Protein AF-A0ABD5RIX5-F1 (afdb_monomer)

Structure (mmCIF, N/CA/C/O backbone):
data_AF-A0ABD5RIX5-F1
#
_entry.id   AF-A0ABD5RIX5-F1
#
loop_
_atom_site.group_PDB
_atom_site.id
_atom_site.type_symbol
_atom_site.label_atom_id
_atom_site.label_alt_id
_atom_site.label_comp_id
_atom_site.label_asym_id
_atom_site.label_entity_id
_atom_site.label_seq_id
_atom_site.pdbx_PDB_ins_code
_atom_site.Cartn_x
_atom_site.Cartn_y
_atom_site.Cartn_z
_atom_site.occupancy
_atom_site.B_iso_or_equiv
_atom_site.auth_seq_id
_atom_site.auth_comp_id
_atom_site.auth_asym_id
_atom_site.auth_atom_id
_atom_site.pdbx_PDB_model_num
ATOM 1 N N . MET A 1 1 ? 30.841 -33.050 53.723 1.00 36.84 1 MET A N 1
ATOM 2 C CA . MET A 1 1 ? 32.030 -32.182 53.851 1.00 36.84 1 MET A CA 1
ATOM 3 C C . MET A 1 1 ? 31.746 -30.959 52.988 1.00 36.84 1 MET A C 1
ATOM 5 O O . MET A 1 1 ? 31.742 -31.134 51.783 1.00 36.84 1 MET A O 1
ATOM 9 N N . ALA A 1 2 ? 31.402 -29.760 53.441 1.00 40.25 2 ALA A N 1
ATOM 10 C CA . ALA A 1 2 ? 31.149 -29.114 54.734 1.00 40.25 2 ALA A CA 1
ATOM 11 C C . ALA A 1 2 ? 30.370 -27.820 54.337 1.00 40.25 2 ALA A C 1
ATOM 13 O O . ALA A 1 2 ? 30.725 -27.224 53.326 1.00 40.25 2 ALA A O 1
ATOM 14 N N . ASP A 1 3 ? 29.151 -27.580 54.821 1.00 39.72 3 ASP A N 1
ATOM 15 C CA . ASP A 1 3 ? 28.769 -26.770 56.001 1.00 39.72 3 ASP A CA 1
ATOM 16 C C . ASP A 1 3 ? 28.217 -25.382 55.587 1.00 39.72 3 ASP A C 1
ATOM 18 O O . ASP A 1 3 ? 28.731 -24.766 54.656 1.00 39.72 3 ASP A O 1
ATOM 22 N N . GLY A 1 4 ? 27.119 -24.953 56.227 1.00 36.84 4 GLY A N 1
ATOM 23 C CA . GLY A 1 4 ? 26.455 -23.641 56.051 1.00 36.84 4 GLY A CA 1
ATOM 24 C C . GLY A 1 4 ? 27.158 -22.524 56.852 1.00 36.84 4 GLY A C 1
ATOM 25 O O . GLY A 1 4 ? 28.340 -22.715 57.141 1.00 36.84 4 GLY A O 1
ATOM 26 N N . PRO A 1 5 ? 26.511 -21.395 57.271 1.00 56.34 5 PRO A N 1
ATOM 27 C CA . PRO A 1 5 ? 25.083 -21.275 57.655 1.00 56.34 5 PRO A CA 1
ATOM 28 C C . PRO A 1 5 ? 24.341 -19.914 57.387 1.00 56.34 5 PRO A C 1
ATOM 30 O O . PRO A 1 5 ? 24.960 -18.911 57.065 1.00 56.34 5 PRO A O 1
ATOM 33 N N . SER A 1 6 ? 22.999 -19.931 57.580 1.00 42.97 6 SER A N 1
ATOM 34 C CA . SER A 1 6 ? 22.086 -18.998 58.328 1.00 42.97 6 SER A CA 1
ATOM 35 C C . SER A 1 6 ? 22.246 -17.460 58.203 1.00 42.97 6 SER A C 1
ATOM 37 O O . SER A 1 6 ? 23.341 -16.957 58.397 1.00 42.97 6 SER A O 1
ATOM 39 N N . ALA A 1 7 ? 21.228 -16.612 57.954 1.00 40.47 7 ALA A N 1
ATOM 40 C CA . ALA A 1 7 ? 20.071 -16.146 58.777 1.00 40.47 7 ALA A CA 1
ATOM 41 C C . ALA A 1 7 ? 19.614 -14.783 58.140 1.00 40.47 7 ALA A C 1
ATOM 43 O O . ALA A 1 7 ? 20.420 -14.193 57.432 1.00 40.47 7 ALA A O 1
ATOM 44 N N . ALA A 1 8 ? 18.442 -14.152 58.296 1.00 40.09 8 ALA A N 1
ATOM 45 C CA . ALA A 1 8 ? 17.315 -14.229 59.225 1.00 40.09 8 ALA A CA 1
ATOM 46 C C . ALA A 1 8 ? 16.061 -13.568 58.597 1.00 40.09 8 ALA A C 1
ATOM 48 O O . ALA A 1 8 ? 16.168 -12.668 57.765 1.00 40.09 8 ALA A O 1
ATOM 49 N N . ARG A 1 9 ? 14.891 -14.014 59.068 1.00 41.47 9 ARG A N 1
ATOM 50 C CA . ARG A 1 9 ? 13.583 -13.344 59.005 1.00 41.47 9 ARG A CA 1
ATOM 51 C C . ARG A 1 9 ? 13.520 -12.185 60.007 1.00 41.47 9 ARG A C 1
ATOM 53 O O . ARG A 1 9 ? 14.161 -12.270 61.054 1.00 41.47 9 ARG A O 1
ATOM 60 N N . SER A 1 10 ? 12.632 -11.229 59.759 1.00 38.28 10 SER A N 1
ATOM 61 C CA . SER A 1 10 ? 11.955 -10.473 60.817 1.00 38.28 10 SER A CA 1
ATOM 62 C C . SER A 1 10 ? 10.565 -10.063 60.337 1.00 38.28 10 SER A C 1
ATOM 64 O O . SER A 1 10 ? 10.433 -9.213 59.459 1.00 38.28 10 SER A O 1
ATOM 66 N N . ASP A 1 11 ? 9.575 -10.740 60.910 1.00 39.44 11 ASP A N 1
ATOM 67 C CA . ASP A 1 11 ? 8.205 -10.280 61.098 1.00 39.44 11 ASP A CA 1
ATOM 68 C C . ASP A 1 11 ? 8.213 -9.097 62.089 1.00 39.44 11 ASP A C 1
ATOM 70 O O . ASP A 1 11 ? 9.021 -9.110 63.021 1.00 39.44 11 ASP A O 1
ATOM 74 N N . ASP A 1 12 ? 7.320 -8.118 61.924 1.00 36.53 12 ASP A N 1
ATOM 75 C CA . ASP A 1 12 ? 6.844 -7.290 63.040 1.00 36.53 12 ASP A CA 1
ATOM 76 C C . ASP A 1 12 ? 5.385 -6.888 62.787 1.00 36.53 12 ASP A C 1
ATOM 78 O O . ASP A 1 12 ? 5.018 -6.348 61.742 1.00 36.53 12 ASP A O 1
ATOM 82 N N . GLU A 1 13 ? 4.563 -7.276 63.750 1.00 37.72 13 GLU A N 1
ATOM 83 C CA . GLU A 1 13 ? 3.120 -7.123 63.863 1.00 37.72 13 GLU A CA 1
ATOM 84 C C . GLU A 1 13 ? 2.843 -6.026 64.905 1.00 37.72 13 GLU A C 1
ATOM 86 O O . GLU A 1 13 ? 3.711 -5.711 65.713 1.00 37.72 13 GLU A O 1
ATOM 91 N N . SER A 1 14 ? 1.597 -5.548 64.945 1.00 37.34 14 SER A N 1
ATOM 92 C CA . SER A 1 14 ? 0.952 -4.731 65.992 1.00 37.34 14 SER A CA 1
ATOM 93 C C . SER A 1 14 ? 1.206 -3.213 65.997 1.00 37.34 14 SER A C 1
ATOM 95 O O . SER A 1 14 ? 2.291 -2.729 66.274 1.00 37.34 14 SER A O 1
ATOM 97 N N . ASP A 1 15 ? 0.142 -2.433 65.773 1.00 32.75 15 ASP A N 1
ATOM 98 C CA . ASP A 1 15 ? -0.639 -1.956 66.920 1.00 32.75 15 ASP A CA 1
ATOM 99 C C . ASP A 1 15 ? -2.043 -1.475 66.522 1.00 32.75 15 ASP A C 1
ATOM 101 O O . ASP A 1 15 ? -2.246 -0.692 65.594 1.00 32.75 15 ASP A O 1
ATOM 105 N N . ALA A 1 16 ? -3.023 -1.984 67.263 1.00 39.84 16 ALA A N 1
ATOM 106 C CA . ALA A 1 16 ? -4.419 -1.584 67.248 1.00 39.84 16 ALA A CA 1
ATOM 107 C C . ALA A 1 16 ? -4.646 -0.513 68.321 1.00 39.84 16 ALA A C 1
ATOM 109 O O . ALA A 1 16 ? -4.173 -0.668 69.446 1.00 39.84 16 ALA A O 1
ATOM 110 N N . VAL A 1 17 ? -5.447 0.516 68.024 1.00 43.03 17 VAL A N 1
ATOM 111 C CA . VAL A 1 17 ? -6.051 1.358 69.066 1.00 43.03 17 VAL A CA 1
ATOM 112 C C . VAL A 1 17 ? -7.528 1.582 68.758 1.00 43.03 17 VAL A C 1
ATOM 114 O O . VAL A 1 17 ? -7.908 2.265 67.811 1.00 43.03 17 VAL A O 1
ATOM 117 N N . ASP A 1 18 ? -8.333 0.956 69.607 1.00 34.16 18 ASP A N 1
ATOM 118 C CA . ASP A 1 18 ? -9.750 1.180 69.859 1.00 34.16 18 ASP A CA 1
ATOM 119 C C . ASP A 1 18 ? -9.965 2.521 70.584 1.00 34.16 18 ASP A C 1
ATOM 121 O O . ASP A 1 18 ? -9.200 2.853 71.493 1.00 34.16 18 ASP A O 1
ATOM 125 N N . SER A 1 19 ? -11.018 3.266 70.230 1.00 38.41 19 SER A N 1
ATOM 126 C CA . SER A 1 19 ? -11.758 4.119 71.174 1.00 38.41 19 SER A CA 1
ATOM 127 C C . SER A 1 19 ? -13.075 4.625 70.577 1.00 38.41 19 SER A C 1
ATOM 129 O O . SER A 1 19 ? -13.136 5.554 69.775 1.00 38.41 19 SER A O 1
ATOM 131 N N . THR A 1 20 ? -14.147 4.005 71.056 1.00 39.00 20 THR A N 1
ATOM 132 C CA . THR A 1 20 ? -15.548 4.447 71.079 1.00 39.00 20 THR A CA 1
ATOM 133 C C . THR A 1 20 ? -15.763 5.844 71.685 1.00 39.00 20 THR A C 1
A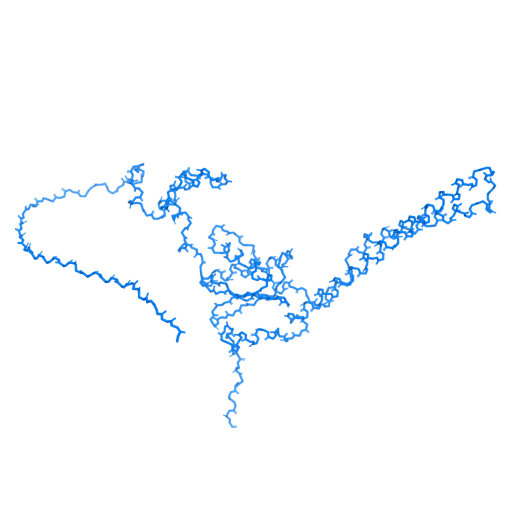TOM 135 O O . THR A 1 20 ? -15.096 6.183 72.663 1.00 39.00 20 THR A O 1
ATOM 138 N N . GLY A 1 21 ? -16.794 6.591 71.247 1.00 30.80 21 GLY A N 1
ATOM 139 C CA . GLY A 1 21 ? -17.233 7.780 71.996 1.00 30.80 21 GLY A CA 1
ATOM 140 C C . GLY A 1 21 ? -18.385 8.636 71.445 1.00 30.80 21 GLY A C 1
ATOM 141 O O . GLY A 1 21 ? -18.145 9.757 71.033 1.00 30.80 21 GLY A O 1
ATOM 142 N N . THR A 1 22 ? -19.619 8.141 71.592 1.00 32.78 22 THR A N 1
ATOM 143 C CA . THR A 1 22 ? -20.841 8.866 72.026 1.00 32.78 22 THR A CA 1
ATOM 144 C C . THR A 1 22 ? -21.512 9.969 71.179 1.00 32.78 22 THR A C 1
ATOM 146 O O . THR A 1 22 ? -20.909 10.909 70.677 1.00 32.78 22 THR A O 1
ATOM 149 N N . ALA A 1 23 ? -22.844 9.857 71.145 1.00 40.12 23 ALA A N 1
ATOM 150 C CA . ALA A 1 23 ? -23.827 10.769 70.571 1.00 40.12 23 ALA A CA 1
ATOM 151 C C . ALA A 1 23 ? -24.094 12.019 71.436 1.00 40.12 23 ALA A C 1
ATOM 153 O O . ALA A 1 23 ? -23.973 11.977 72.662 1.00 40.12 23 ALA A O 1
ATOM 154 N N . GLY A 1 24 ? -24.567 13.090 70.793 1.00 31.88 24 GLY A N 1
ATOM 155 C CA . GLY A 1 24 ? -25.150 14.264 71.442 1.00 31.88 24 GLY A CA 1
ATOM 156 C C . GLY A 1 24 ? -26.096 15.011 70.499 1.00 31.88 24 GLY A C 1
ATOM 157 O O . GLY A 1 24 ? -25.643 15.640 69.549 1.00 31.88 24 GLY A O 1
ATOM 158 N N . ASP A 1 25 ? -27.397 14.914 70.781 1.00 37.25 25 ASP A N 1
ATOM 159 C CA . ASP A 1 25 ? -28.485 15.715 70.205 1.00 37.25 25 ASP A CA 1
ATOM 160 C C . ASP A 1 25 ? -28.324 17.216 70.503 1.00 37.25 25 ASP A C 1
ATOM 162 O O . ASP A 1 25 ? -27.884 17.607 71.588 1.00 37.25 25 ASP A O 1
ATOM 166 N N . GLY A 1 26 ? -28.779 18.058 69.571 1.00 31.55 26 GLY A N 1
ATOM 167 C CA . GLY A 1 26 ? -28.858 19.510 69.730 1.00 31.55 26 GLY A CA 1
ATOM 168 C C . GLY A 1 26 ? -29.787 20.145 68.696 1.00 31.55 26 GLY A C 1
ATOM 169 O O . GLY A 1 26 ? -29.366 20.510 67.605 1.00 31.55 26 GLY A O 1
ATOM 170 N N . GLU A 1 27 ? -31.062 20.241 69.056 1.00 36.94 27 GLU A N 1
ATOM 171 C CA . GLU A 1 27 ? -32.165 20.833 68.296 1.00 36.94 27 GLU A CA 1
ATOM 172 C C . GLU A 1 27 ? -32.113 22.382 68.256 1.00 36.94 27 GLU A C 1
ATOM 174 O O . GLU A 1 27 ? -31.604 23.012 69.183 1.00 36.94 27 GLU A O 1
ATOM 179 N N . ALA A 1 28 ? -32.791 22.953 67.246 1.00 34.12 28 ALA A N 1
ATOM 180 C CA . ALA A 1 28 ? -33.418 24.289 67.173 1.00 34.12 28 ALA A CA 1
ATOM 181 C C . ALA A 1 28 ? -32.744 25.400 66.333 1.00 34.12 28 ALA A C 1
ATOM 183 O O . ALA A 1 28 ? -31.701 25.944 66.678 1.00 34.12 28 ALA A O 1
ATOM 184 N N . GLY A 1 29 ? -33.470 25.849 65.295 1.00 32.69 29 GLY A N 1
ATOM 185 C CA . GLY A 1 29 ? -33.227 27.122 64.605 1.00 32.69 29 GLY A CA 1
ATOM 186 C C . GLY A 1 29 ? -33.927 27.254 63.247 1.00 32.69 29 GLY A C 1
ATOM 187 O O . GLY A 1 29 ? -33.288 27.154 62.212 1.00 32.69 29 GLY A O 1
ATOM 188 N N . ARG A 1 30 ? -35.251 27.451 63.255 1.00 40.00 30 ARG A N 1
ATOM 189 C CA . ARG A 1 30 ? -36.109 27.769 62.093 1.00 40.00 30 ARG A CA 1
ATOM 190 C C . ARG A 1 30 ? -35.760 29.146 61.509 1.00 40.00 30 ARG A C 1
ATOM 192 O O . ARG A 1 30 ? -35.726 30.084 62.291 1.00 40.00 30 ARG A O 1
ATOM 199 N N . GLU A 1 31 ? -35.722 29.279 60.178 1.00 34.84 31 GLU A N 1
ATOM 200 C CA . GLU A 1 31 ? -36.293 30.430 59.448 1.00 34.84 31 GLU A CA 1
ATOM 201 C C . GLU A 1 31 ? -36.501 30.120 57.951 1.00 34.84 31 GLU A C 1
ATOM 203 O O . GLU A 1 31 ? -35.684 29.480 57.295 1.00 34.84 31 GLU A O 1
ATOM 208 N N . GLU A 1 32 ? -37.674 30.505 57.445 1.00 37.88 32 GLU A N 1
ATOM 209 C CA . GLU A 1 32 ? -38.181 30.243 56.097 1.00 37.88 32 GLU A CA 1
ATOM 210 C C . GLU A 1 32 ? -37.835 31.395 55.129 1.00 37.88 32 GLU A C 1
ATOM 212 O O . GLU A 1 32 ? -38.220 32.524 55.408 1.00 37.88 32 GLU A O 1
ATOM 217 N N . ARG A 1 33 ? -37.278 31.046 53.950 1.00 35.91 33 ARG A N 1
ATOM 218 C CA . ARG A 1 33 ? -37.511 31.617 52.588 1.00 35.91 33 ARG A CA 1
ATOM 219 C C . ARG A 1 33 ? -37.115 33.094 52.299 1.00 35.91 33 ARG A C 1
ATOM 221 O O . ARG A 1 33 ? -37.245 33.941 53.169 1.00 35.91 33 ARG A O 1
ATOM 228 N N . PRO A 1 34 ? -36.701 33.443 51.052 1.00 38.44 34 PRO A N 1
ATOM 229 C CA . PRO A 1 34 ? -37.281 32.939 49.804 1.00 38.44 34 PRO A CA 1
ATOM 230 C C . PRO A 1 34 ? -36.305 32.413 48.745 1.00 38.44 34 PRO A C 1
ATOM 232 O O . PRO A 1 34 ? -35.125 32.735 48.709 1.00 38.44 34 PRO A O 1
ATOM 235 N N . ALA A 1 35 ? -36.880 31.597 47.863 1.00 45.53 35 ALA A N 1
ATOM 236 C CA . ALA A 1 35 ? -36.379 31.369 46.524 1.00 45.53 35 ALA A CA 1
ATOM 237 C C . ALA A 1 35 ? -36.515 32.674 45.732 1.00 45.53 35 ALA A C 1
ATOM 239 O O . ALA A 1 35 ? -37.635 33.140 45.526 1.00 45.53 35 ALA A O 1
ATOM 240 N N . ASP A 1 36 ? -35.393 33.241 45.312 1.00 34.62 36 ASP A N 1
ATOM 241 C CA . ASP A 1 36 ? -35.341 34.119 44.153 1.00 34.62 36 ASP A CA 1
ATOM 242 C C . ASP A 1 36 ? -33.935 34.055 43.546 1.00 34.62 36 ASP A C 1
ATOM 244 O O . ASP A 1 36 ? -32.951 33.983 44.280 1.00 34.62 36 ASP A O 1
ATOM 248 N N . SER A 1 37 ? -33.866 34.109 42.218 1.00 36.81 37 SER A N 1
ATOM 249 C CA . SER A 1 37 ? -32.663 34.011 41.369 1.00 36.81 37 SER A CA 1
ATOM 250 C C . SER A 1 37 ? -32.140 32.596 41.085 1.00 36.81 37 SER A C 1
ATOM 252 O O . SER A 1 37 ? -30.996 32.246 41.360 1.00 36.81 37 SER A O 1
ATOM 254 N N . ALA A 1 38 ? -32.985 31.796 40.435 1.00 46.34 38 ALA A N 1
ATOM 255 C CA . ALA A 1 38 ? -32.509 30.896 39.393 1.00 46.34 38 ALA A CA 1
ATOM 256 C C . ALA A 1 38 ? -32.393 31.721 38.104 1.00 46.34 38 ALA A C 1
ATOM 258 O O . ALA A 1 38 ? -33.385 31.840 37.402 1.00 46.34 38 ALA A O 1
ATOM 259 N N . GLU A 1 39 ? -31.241 32.347 37.854 1.00 42.59 39 GLU A N 1
ATOM 260 C CA . GLU A 1 39 ? -30.829 32.888 36.545 1.00 42.59 39 GLU A CA 1
ATOM 261 C C . GLU A 1 39 ? -29.388 33.434 36.664 1.00 42.59 39 GLU A C 1
ATOM 263 O O . GLU A 1 39 ? -29.132 34.338 37.454 1.00 42.59 39 GLU A O 1
ATOM 268 N N . ASN A 1 40 ? -28.467 32.870 35.870 1.00 41.69 40 ASN A N 1
ATOM 269 C CA . ASN A 1 40 ? -27.032 33.189 35.733 1.00 41.69 40 ASN A CA 1
ATOM 270 C C . ASN A 1 40 ? -26.083 32.779 36.876 1.00 41.69 40 ASN A C 1
ATOM 272 O O . ASN A 1 40 ? -25.629 33.605 37.659 1.00 41.69 40 ASN A O 1
ATOM 276 N N . ALA A 1 41 ? -25.692 31.502 36.873 1.00 39.78 41 ALA A N 1
ATOM 277 C CA . ALA A 1 41 ? -24.421 31.033 37.443 1.00 39.78 41 ALA A CA 1
ATOM 278 C C . ALA A 1 41 ? -23.573 30.316 36.372 1.00 39.78 41 ALA A C 1
ATOM 280 O O . ALA A 1 41 ? -22.906 29.327 36.651 1.00 39.78 41 ALA A O 1
ATOM 281 N N . ALA A 1 42 ? -23.661 30.785 35.127 1.00 47.66 42 ALA A N 1
ATOM 282 C CA . ALA A 1 42 ? -22.621 30.551 34.140 1.00 47.66 42 ALA A CA 1
ATOM 283 C C . ALA A 1 42 ? -21.700 31.773 34.220 1.00 47.66 42 ALA A C 1
ATOM 285 O O . ALA A 1 42 ? -22.215 32.889 34.140 1.00 47.66 42 ALA A O 1
ATOM 286 N N . ASP A 1 43 ? -20.398 31.548 34.393 1.00 48.41 43 ASP A N 1
ATOM 287 C CA . ASP A 1 43 ? -19.327 32.556 34.486 1.00 48.41 43 ASP A CA 1
ATOM 288 C C . ASP A 1 43 ? -18.951 33.024 35.913 1.00 48.41 43 ASP A C 1
ATOM 290 O O . ASP A 1 43 ? -19.025 34.206 36.249 1.00 48.41 43 ASP A O 1
ATOM 294 N N . ASP A 1 44 ? -18.518 32.086 36.768 1.00 46.88 44 ASP A N 1
ATOM 295 C CA . ASP A 1 44 ? -17.591 32.405 37.867 1.00 46.88 44 ASP A CA 1
ATOM 296 C C . ASP A 1 44 ? -16.193 31.859 37.506 1.00 46.88 44 ASP A C 1
ATOM 298 O O . ASP A 1 44 ? -15.992 30.644 37.559 1.00 46.88 44 ASP A O 1
ATOM 302 N N . PRO A 1 45 ? -15.221 32.710 37.126 1.00 52.06 45 PRO A N 1
ATOM 303 C CA . PRO A 1 45 ? -13.890 32.289 36.668 1.00 52.06 45 PRO A CA 1
ATOM 304 C C . PRO A 1 45 ? -12.969 31.775 37.796 1.00 52.06 45 PRO A C 1
ATOM 306 O O . PRO A 1 45 ? -11.754 31.698 37.619 1.00 52.06 45 PRO A O 1
ATOM 309 N N . GLN A 1 46 ? -13.521 31.479 38.978 1.00 52.44 46 GLN A N 1
ATOM 310 C CA . GLN A 1 46 ? -12.800 31.098 40.200 1.00 52.44 46 GLN A CA 1
ATOM 311 C C . GLN A 1 46 ? -13.410 29.883 40.913 1.00 52.44 46 GLN A C 1
ATOM 313 O O . GLN A 1 46 ? -13.211 29.705 42.115 1.00 52.44 46 GLN A O 1
ATOM 318 N N . ARG A 1 47 ? -14.134 29.029 40.184 1.00 62.00 47 ARG A N 1
ATOM 319 C CA . ARG A 1 47 ? -14.435 27.681 40.672 1.00 62.00 47 ARG A CA 1
ATOM 320 C C . ARG A 1 47 ? -13.154 26.854 40.665 1.00 62.00 47 ARG A C 1
ATOM 322 O O . ARG A 1 47 ? -12.468 26.806 39.648 1.00 62.00 47 ARG A O 1
ATOM 329 N N . ASP A 1 48 ? -12.840 26.230 41.796 1.00 69.69 48 ASP A N 1
ATOM 330 C CA . ASP A 1 48 ? -11.700 25.323 41.884 1.00 69.69 48 ASP A CA 1
ATOM 331 C C . ASP A 1 48 ? -11.906 24.143 40.915 1.00 69.69 48 ASP A C 1
ATOM 333 O O . ASP A 1 48 ? -13.027 23.657 40.748 1.00 69.69 48 ASP A O 1
ATOM 337 N N . GLU A 1 49 ? -10.822 23.657 40.296 1.00 71.19 49 GLU A N 1
ATOM 338 C CA . GLU A 1 49 ? -10.833 22.499 39.377 1.00 71.19 49 GLU A CA 1
ATOM 339 C C . GLU A 1 49 ? -11.492 21.251 39.999 1.00 71.19 49 GLU A C 1
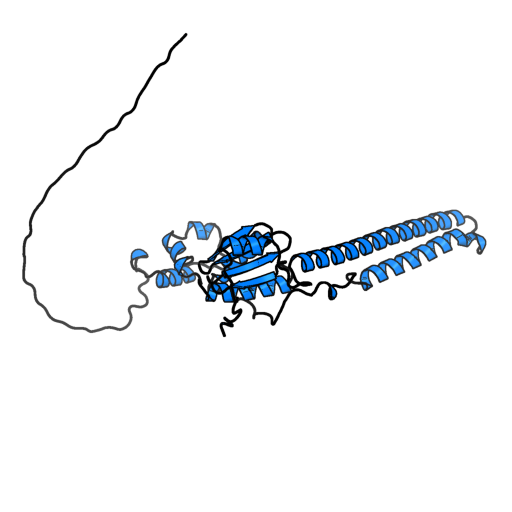ATOM 341 O O . GLU A 1 49 ? -11.923 20.346 39.290 1.00 71.19 49 GLU A O 1
ATOM 346 N N . ASP A 1 50 ? -11.540 21.191 41.333 1.00 74.00 50 ASP A N 1
ATOM 347 C CA . ASP A 1 50 ? -12.131 20.120 42.138 1.00 74.00 50 ASP A CA 1
ATOM 348 C C . ASP A 1 50 ? -13.672 20.107 42.094 1.00 74.00 50 ASP A C 1
ATOM 350 O O . ASP A 1 50 ? -14.277 19.063 42.343 1.00 74.00 50 ASP A O 1
ATOM 354 N N . ASP A 1 51 ? -14.301 21.244 41.784 1.00 79.94 51 ASP A N 1
ATOM 355 C CA . ASP A 1 51 ? -15.758 21.431 41.813 1.00 79.94 51 ASP A CA 1
ATOM 356 C C . ASP A 1 51 ? -16.408 21.358 40.419 1.00 79.94 51 ASP A C 1
ATOM 358 O O . ASP A 1 51 ? -17.637 21.429 40.303 1.00 79.94 51 ASP A O 1
ATOM 362 N N . LEU A 1 52 ? -15.602 21.247 39.360 1.00 82.00 52 LEU A N 1
ATOM 363 C CA . LEU A 1 52 ? -16.061 21.164 37.973 1.00 82.00 52 LEU A CA 1
ATOM 364 C C . LEU A 1 52 ? -16.362 19.714 37.585 1.00 82.00 52 LEU A C 1
ATOM 366 O O . LEU A 1 52 ? -15.650 18.785 37.970 1.00 82.00 52 L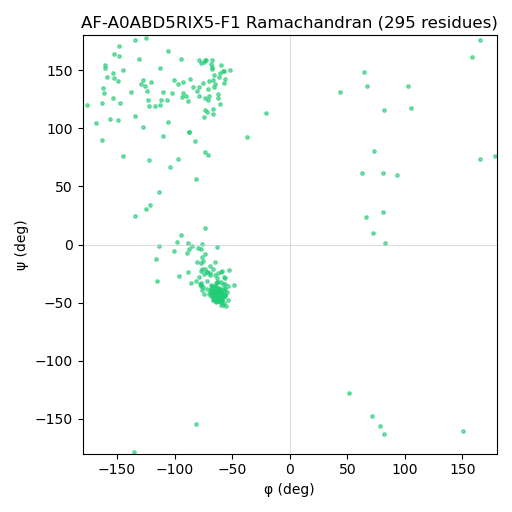EU A O 1
ATOM 370 N N . SER A 1 53 ? -17.409 19.511 36.786 1.00 83.56 53 SER A N 1
ATOM 371 C CA . SER A 1 53 ? -17.587 18.233 36.093 1.00 83.56 53 SER A CA 1
ATOM 372 C C . SER A 1 53 ? -16.497 18.031 35.034 1.00 83.56 53 SER A C 1
ATOM 374 O O . SER A 1 53 ? -15.896 18.993 34.558 1.00 83.56 53 SER A O 1
ATOM 376 N N . VAL A 1 54 ? -16.255 16.776 34.641 1.00 82.38 54 VAL A N 1
ATOM 377 C CA . VAL A 1 54 ? -15.250 16.417 33.620 1.00 82.38 54 VAL A CA 1
ATOM 378 C C . VAL A 1 54 ? -15.481 17.189 32.314 1.00 82.38 54 VAL A C 1
ATOM 380 O O . VAL A 1 54 ? -14.534 17.713 31.740 1.00 82.38 54 VAL A O 1
ATOM 383 N N . GLU A 1 55 ? -16.741 17.347 31.901 1.00 81.62 55 GLU A N 1
ATOM 384 C CA . GLU A 1 55 ? -17.119 18.090 30.692 1.00 81.62 55 GLU A CA 1
ATOM 385 C C . GLU A 1 55 ? -16.848 19.600 30.812 1.00 81.62 55 GLU A C 1
ATOM 387 O O . GLU A 1 55 ? -16.342 20.231 29.888 1.00 81.62 55 GLU A O 1
ATOM 392 N N . GLU A 1 56 ? -17.146 20.196 31.972 1.00 86.88 56 GLU A N 1
ATOM 393 C CA . GLU A 1 56 ? -16.864 21.616 32.229 1.00 86.88 56 GLU A CA 1
ATOM 394 C C . GLU A 1 56 ? -15.357 21.888 32.303 1.00 86.88 56 GLU A C 1
ATOM 396 O O . GLU A 1 56 ? -14.896 22.940 31.854 1.00 86.88 56 GLU A O 1
ATOM 401 N N . LEU A 1 57 ? -14.592 20.943 32.860 1.00 86.38 57 LEU A N 1
ATOM 402 C CA . LEU A 1 57 ? -13.137 21.014 32.905 1.00 86.38 57 LEU A CA 1
ATOM 403 C C . LEU A 1 57 ? -12.546 20.857 31.498 1.00 86.38 57 LEU A C 1
ATOM 405 O O . LEU A 1 57 ? -11.677 21.642 31.132 1.00 86.38 57 LEU A O 1
ATOM 409 N N . ARG A 1 58 ? -13.063 19.934 30.674 1.00 86.31 58 ARG A N 1
ATOM 410 C CA . ARG A 1 58 ? -12.665 19.775 29.265 1.00 86.31 58 ARG A CA 1
ATOM 411 C C . ARG A 1 58 ? -12.861 21.069 28.477 1.00 86.31 58 ARG A C 1
ATOM 413 O O . ARG A 1 58 ? -11.908 21.553 27.874 1.00 86.31 58 ARG A O 1
ATOM 420 N N . ALA A 1 59 ? -14.042 21.682 28.570 1.00 85.50 59 ALA A N 1
ATOM 421 C CA . ALA A 1 59 ? -14.340 22.935 27.874 1.00 85.50 59 ALA A CA 1
ATOM 422 C C . ALA A 1 59 ? -13.405 24.089 28.293 1.00 85.50 59 ALA A C 1
ATOM 424 O O . ALA A 1 59 ? -12.967 24.875 27.454 1.00 85.50 59 ALA A O 1
ATOM 425 N N . GLN A 1 60 ? -13.054 24.184 29.582 1.00 87.31 60 GLN A N 1
ATOM 426 C CA . GLN A 1 60 ? -12.084 25.180 30.058 1.00 87.31 60 GLN A CA 1
ATOM 427 C C . GLN A 1 60 ? -10.667 24.922 29.543 1.00 87.31 60 GLN A C 1
ATOM 429 O O . GLN A 1 60 ? -9.934 25.867 29.249 1.00 87.31 60 GLN A O 1
ATOM 434 N N . VAL A 1 61 ? -10.265 23.658 29.436 1.00 88.31 61 VAL A N 1
ATOM 435 C CA . VAL A 1 61 ? -8.936 23.292 28.942 1.00 88.31 61 VAL A CA 1
ATOM 436 C C . VAL A 1 61 ? -8.828 23.538 27.432 1.00 88.31 61 VAL A C 1
ATOM 438 O O . VAL A 1 61 ? -7.811 24.067 26.990 1.00 88.31 61 VAL A O 1
ATOM 441 N N . GLU A 1 62 ? -9.882 23.266 26.660 1.00 85.69 62 GLU A N 1
ATOM 442 C CA . GLU A 1 62 ? -9.998 23.639 25.238 1.00 85.69 62 GLU A CA 1
ATOM 443 C C . GLU A 1 62 ? -9.917 25.150 24.996 1.00 85.69 62 GLU A C 1
ATOM 445 O O . GLU A 1 62 ? -9.365 25.584 23.989 1.00 85.69 62 GLU A O 1
ATOM 450 N N . GLU A 1 63 ? -10.400 25.974 25.930 1.00 87.25 63 GLU A N 1
ATOM 451 C CA . GLU A 1 63 ? -10.220 27.428 25.855 1.00 87.25 63 GLU A CA 1
ATOM 452 C C . GLU A 1 63 ? -8.801 27.868 26.261 1.00 87.25 63 GLU A C 1
ATOM 454 O O . GLU A 1 63 ? -8.251 28.830 25.715 1.00 87.25 63 GLU A O 1
ATOM 459 N N . LYS A 1 64 ? -8.196 27.177 27.235 1.00 89.06 64 LYS A N 1
ATOM 460 C CA . LYS A 1 64 ? -6.892 27.530 27.812 1.00 89.06 64 LYS A CA 1
ATOM 461 C C . LYS A 1 64 ? -5.712 27.146 26.914 1.00 89.06 64 LYS A C 1
ATOM 463 O O . LYS A 1 64 ? -4.704 27.859 26.931 1.00 89.06 64 LYS A O 1
ATOM 468 N N . TYR A 1 65 ? -5.811 26.054 26.155 1.00 87.44 65 TYR A N 1
ATOM 469 C CA . TYR A 1 65 ? -4.720 25.512 25.341 1.00 87.44 65 TYR A CA 1
ATOM 470 C C . TYR A 1 65 ? -5.074 25.460 23.849 1.00 87.44 65 TYR A C 1
ATOM 472 O O . TYR A 1 65 ? -6.177 25.093 23.466 1.00 87.44 65 TYR A O 1
ATOM 480 N N . ASP A 1 66 ? -4.103 25.792 22.993 1.00 86.81 66 ASP A N 1
ATOM 481 C CA . ASP A 1 66 ? -4.208 25.633 21.536 1.00 86.81 66 ASP A CA 1
ATOM 482 C C . ASP A 1 66 ? -3.749 24.222 21.138 1.00 86.81 66 ASP A C 1
ATOM 484 O O . ASP A 1 66 ? -2.547 23.959 21.020 1.00 86.81 66 ASP A O 1
ATOM 488 N N . PHE A 1 67 ? -4.703 23.304 20.960 1.00 83.38 67 PHE A N 1
ATOM 489 C CA . PHE A 1 67 ? -4.417 21.902 20.641 1.00 83.38 67 PHE A CA 1
ATOM 490 C C . PHE A 1 67 ? -3.748 21.705 19.269 1.00 83.38 67 PHE A C 1
ATOM 492 O O . PHE A 1 67 ? -2.961 20.768 19.109 1.00 83.38 67 PHE A O 1
ATOM 499 N N . ASP A 1 68 ? -3.950 22.620 18.313 1.00 83.62 68 ASP A N 1
ATOM 500 C CA . ASP A 1 68 ? -3.314 22.561 16.988 1.00 83.62 68 ASP A CA 1
ATOM 501 C C . ASP A 1 68 ? -1.799 22.823 17.047 1.00 83.62 68 ASP A C 1
ATOM 503 O O . ASP A 1 68 ? -1.037 22.391 16.175 1.00 83.62 68 ASP A O 1
ATOM 507 N N . ASN A 1 69 ? -1.338 23.537 18.077 1.00 85.31 69 ASN A N 1
ATOM 508 C CA . ASN A 1 69 ? 0.067 23.885 18.283 1.00 85.31 69 ASN A CA 1
ATOM 509 C C . ASN A 1 69 ? 0.584 23.429 19.654 1.00 85.31 69 ASN A C 1
ATOM 511 O O . ASN A 1 69 ? 1.477 24.047 20.238 1.00 85.31 69 ASN A O 1
ATOM 515 N N . PHE A 1 70 ? 0.018 22.334 20.156 1.00 86.69 70 PHE A N 1
ATOM 516 C CA . PHE A 1 70 ? 0.321 21.795 21.472 1.00 86.69 70 PHE A CA 1
ATOM 517 C C . PHE A 1 70 ? 1.720 21.172 21.525 1.00 86.69 70 PHE A C 1
ATOM 519 O O . PHE A 1 70 ? 2.065 20.282 20.740 1.00 86.69 70 PHE A O 1
ATOM 526 N N . GLY A 1 71 ? 2.551 21.633 22.464 1.00 86.56 71 GLY A N 1
ATOM 527 C CA . GLY A 1 71 ? 3.943 21.208 22.590 1.00 86.56 71 GLY A CA 1
ATOM 528 C C . GLY A 1 71 ? 4.323 20.654 23.969 1.00 86.56 71 GLY A C 1
ATOM 529 O O . GLY A 1 71 ? 3.540 20.685 24.915 1.00 86.56 71 GLY A O 1
ATOM 530 N N . PRO A 1 72 ? 5.581 20.196 24.142 1.00 91.12 72 PRO A N 1
ATOM 531 C CA . PRO A 1 72 ? 6.073 19.681 25.425 1.00 91.12 72 PRO A CA 1
ATOM 532 C C . PRO A 1 72 ? 5.962 20.673 26.594 1.00 91.12 72 PRO A C 1
ATOM 534 O O . PRO A 1 72 ? 5.845 20.258 27.740 1.00 91.12 72 PRO A O 1
ATOM 537 N N . GLN A 1 73 ? 6.004 21.979 26.313 1.00 87.88 73 GLN A N 1
ATOM 538 C CA . GLN A 1 73 ? 5.847 23.021 27.334 1.00 87.88 73 GLN A CA 1
ATOM 539 C C . GLN A 1 73 ? 4.403 23.119 27.836 1.00 87.88 73 GLN A C 1
ATOM 541 O O . GLN A 1 73 ? 4.187 23.442 29.000 1.00 87.88 73 GLN A O 1
ATOM 546 N N . ASP A 1 74 ? 3.419 22.827 26.988 1.00 88.44 74 ASP A N 1
ATOM 547 C CA . ASP A 1 74 ? 2.006 22.808 27.370 1.00 88.44 74 ASP A CA 1
ATOM 548 C C . ASP A 1 74 ? 1.696 21.547 28.181 1.00 88.44 74 ASP A C 1
ATOM 550 O O . ASP A 1 74 ? 1.027 21.629 29.209 1.00 88.44 74 ASP A O 1
ATOM 554 N N . MET A 1 75 ? 2.324 20.415 27.824 1.00 85.94 75 MET A N 1
ATOM 555 C CA . MET A 1 75 ? 2.271 19.178 28.615 1.00 85.94 75 MET A CA 1
ATOM 556 C C . MET A 1 75 ? 2.773 19.366 30.053 1.00 85.94 75 MET A C 1
ATOM 558 O O . MET A 1 75 ? 2.196 18.800 30.975 1.00 85.94 75 MET A O 1
ATOM 562 N N . GLU A 1 76 ? 3.841 20.150 30.254 1.00 87.69 76 GLU A N 1
ATOM 563 C CA . GLU A 1 76 ? 4.379 20.455 31.592 1.00 87.69 76 GLU A CA 1
ATOM 564 C C . GLU A 1 76 ? 3.455 21.363 32.418 1.00 87.69 76 GLU A C 1
ATOM 566 O O . GLU A 1 76 ? 3.516 21.344 33.648 1.00 87.69 76 GLU A O 1
ATOM 571 N N . GLN A 1 77 ? 2.635 22.180 31.756 1.00 85.38 77 GLN A N 1
ATOM 572 C CA . GLN A 1 77 ? 1.730 23.127 32.406 1.00 85.38 77 GLN A CA 1
ATOM 573 C C . GLN A 1 77 ? 0.368 22.516 32.741 1.00 85.38 77 GLN A C 1
ATOM 575 O O . GLN A 1 77 ? -0.314 23.039 33.619 1.00 85.38 77 GLN A O 1
ATOM 580 N N . MET A 1 78 ? -0.031 21.462 32.032 1.00 90.00 78 MET A N 1
ATOM 581 C CA . MET A 1 78 ? -1.333 20.819 32.172 1.00 90.00 78 MET A CA 1
ATOM 582 C C . MET A 1 78 ? -1.355 19.896 33.397 1.00 90.00 78 MET A C 1
ATOM 584 O O . MET A 1 78 ? -0.472 19.050 33.583 1.00 90.00 78 MET A O 1
ATOM 588 N N . THR A 1 79 ? -2.350 20.073 34.265 1.00 88.31 79 THR A N 1
ATOM 589 C CA . THR A 1 79 ? -2.512 19.244 35.465 1.00 88.31 79 THR A CA 1
ATOM 590 C C . THR A 1 79 ? -3.004 17.845 35.091 1.00 88.31 79 THR A C 1
ATOM 592 O O . THR A 1 79 ? -3.585 17.637 34.029 1.00 88.31 79 THR A O 1
ATOM 595 N N . ALA A 1 80 ? -2.796 16.854 35.964 1.00 85.94 80 ALA A N 1
ATOM 596 C CA . ALA A 1 80 ? -3.272 15.490 35.710 1.00 85.94 80 ALA A CA 1
ATOM 597 C C . ALA A 1 80 ? -4.797 15.428 35.502 1.00 85.94 80 ALA A C 1
ATOM 599 O O . ALA A 1 80 ? -5.265 14.645 34.689 1.00 85.94 80 ALA A O 1
ATOM 600 N N . ARG A 1 81 ? -5.562 16.285 36.194 1.00 84.75 81 ARG A N 1
ATOM 601 C CA . ARG A 1 81 ? -7.022 16.314 36.067 1.00 84.75 81 ARG A CA 1
ATOM 602 C C . ARG A 1 81 ? -7.481 17.009 34.783 1.00 84.75 81 ARG A C 1
ATOM 604 O O . ARG A 1 81 ? -8.450 16.568 34.181 1.00 84.75 81 ARG A O 1
ATOM 611 N N . GLU A 1 82 ? -6.768 18.050 34.347 1.00 86.69 82 GLU A N 1
ATOM 612 C CA . GLU A 1 82 ? -6.963 18.645 33.019 1.00 86.69 82 GLU A CA 1
ATOM 613 C C . GLU A 1 82 ? -6.661 17.611 31.921 1.00 86.69 82 GLU A C 1
ATOM 615 O O . GLU A 1 82 ? -7.432 17.478 30.977 1.00 86.69 82 GLU A O 1
ATOM 620 N N . TRP A 1 83 ? -5.583 16.831 32.066 1.00 85.44 83 TRP A N 1
ATOM 621 C CA . TRP A 1 83 ? -5.252 15.719 31.166 1.00 85.44 83 TRP A CA 1
ATOM 622 C C . TRP A 1 83 ? -6.358 14.668 31.094 1.00 85.44 83 TRP A C 1
ATOM 624 O O . TRP A 1 83 ? -6.805 14.343 29.996 1.00 85.44 83 TRP A O 1
ATOM 634 N N . ASP A 1 84 ? -6.809 14.171 32.246 1.00 82.25 84 ASP A N 1
ATOM 635 C CA . ASP A 1 84 ? -7.872 13.165 32.325 1.00 82.25 84 ASP A CA 1
ATOM 636 C C . ASP A 1 84 ? -9.197 13.695 31.756 1.00 82.25 84 ASP A C 1
ATOM 638 O O . ASP A 1 84 ? -9.958 12.933 31.172 1.00 82.25 84 ASP A O 1
ATOM 642 N N . ALA A 1 85 ? -9.472 14.999 31.878 1.00 83.69 85 ALA A N 1
ATOM 643 C CA . ALA A 1 85 ? -10.681 15.593 31.321 1.00 83.69 85 ALA A CA 1
ATOM 644 C C . ALA A 1 85 ? -10.671 15.646 29.790 1.00 83.69 85 ALA A C 1
ATOM 646 O O . ALA A 1 85 ? -11.682 15.330 29.162 1.00 83.69 85 ALA A O 1
ATOM 647 N N . VAL A 1 86 ? -9.549 16.019 29.168 1.00 79.44 86 VAL A N 1
ATOM 648 C CA . VAL A 1 86 ? -9.467 16.125 27.699 1.00 79.44 86 VAL A CA 1
ATOM 649 C C . VAL A 1 86 ? -9.227 14.771 27.031 1.00 79.44 86 VAL A C 1
ATOM 651 O O . VAL A 1 86 ? -9.721 14.530 25.935 1.00 79.44 86 VAL A O 1
ATOM 654 N N . PHE A 1 87 ? -8.521 13.858 27.697 1.00 76.88 87 PHE A N 1
ATOM 655 C CA . PHE A 1 87 ? -8.202 12.525 27.182 1.00 76.88 87 PHE A CA 1
ATOM 656 C C . PHE A 1 87 ? -8.897 11.427 27.988 1.00 76.88 87 PHE A C 1
ATOM 658 O O . PHE A 1 87 ? -8.266 10.433 28.347 1.00 76.88 87 PHE A O 1
ATOM 665 N N . ASP A 1 88 ? -10.185 11.622 28.271 1.00 75.12 88 ASP A N 1
ATOM 666 C CA . ASP A 1 88 ? -10.997 10.682 29.041 1.00 75.12 88 ASP A CA 1
ATOM 667 C C . ASP A 1 88 ? -11.183 9.363 28.266 1.00 75.12 88 ASP A C 1
ATOM 669 O O . ASP A 1 88 ? -11.864 9.340 27.239 1.00 75.12 88 ASP A O 1
ATOM 673 N N . PRO A 1 89 ? -10.606 8.236 28.720 1.00 67.50 89 PRO A N 1
ATOM 674 C CA . PRO A 1 89 ? -10.781 6.956 28.044 1.00 67.50 89 PRO A CA 1
ATOM 675 C C . PRO A 1 89 ? -12.226 6.446 28.116 1.00 67.50 89 PRO A C 1
ATOM 677 O O . PRO A 1 89 ? -12.607 5.601 27.309 1.00 67.50 89 PRO A O 1
ATOM 680 N N . GLU A 1 90 ? -13.027 6.926 29.078 1.00 70.12 90 GLU A N 1
ATOM 681 C CA . GLU A 1 90 ? -14.442 6.562 29.201 1.00 70.12 90 GLU A CA 1
ATOM 682 C C . GLU A 1 90 ? -15.326 7.287 28.173 1.00 70.12 90 GLU A C 1
ATOM 684 O O . GLU A 1 90 ? -16.440 6.827 27.918 1.00 70.12 90 GLU A O 1
ATOM 689 N N . SER A 1 91 ? -14.834 8.360 27.536 1.00 74.38 91 SER A N 1
ATOM 690 C CA . SER A 1 91 ? -15.520 9.025 26.418 1.00 74.38 91 SER A CA 1
ATOM 691 C C . SER A 1 91 ? -15.179 8.426 25.052 1.00 74.38 91 SER A C 1
ATOM 693 O O . SER A 1 91 ? -15.655 8.907 24.027 1.00 74.38 91 SER A O 1
ATOM 695 N N . TRP A 1 92 ? -14.348 7.383 24.991 1.00 85.25 92 TRP A N 1
ATOM 696 C CA . TRP A 1 92 ? -14.052 6.718 23.727 1.00 85.25 92 TRP A CA 1
ATOM 697 C C . TRP A 1 92 ? -15.210 5.835 23.265 1.00 85.25 92 TRP A C 1
ATOM 699 O O . TRP A 1 92 ? -15.819 5.088 24.035 1.00 85.25 92 TRP A O 1
ATOM 709 N N . ILE A 1 93 ? -15.468 5.882 21.960 1.00 87.19 93 ILE A N 1
ATOM 710 C CA . ILE A 1 93 ? -16.469 5.051 21.300 1.00 87.19 93 ILE A CA 1
ATOM 711 C C . ILE A 1 93 ? -16.065 3.579 21.455 1.00 87.19 93 ILE A C 1
ATOM 713 O O . ILE A 1 93 ? -14.940 3.185 21.134 1.00 87.19 93 ILE A O 1
ATOM 717 N N . THR A 1 94 ? -17.007 2.755 21.914 1.00 90.56 94 THR A N 1
ATOM 718 C CA . THR A 1 94 ? -16.870 1.298 22.066 1.00 90.56 94 THR A CA 1
ATOM 719 C C . THR A 1 94 ? -18.110 0.578 21.516 1.00 90.56 94 THR A C 1
ATOM 721 O O . THR A 1 94 ? -19.079 1.192 21.072 1.00 90.56 94 THR A O 1
ATOM 724 N N . GLY A 1 95 ? -18.082 -0.751 21.510 1.00 90.88 95 GLY A N 1
ATOM 725 C CA . GLY A 1 95 ? -19.147 -1.624 21.027 1.00 90.88 95 GLY A CA 1
ATOM 726 C C . GLY A 1 95 ? -19.297 -1.614 19.506 1.00 90.88 95 GLY A C 1
ATOM 727 O O . GLY A 1 95 ? -18.329 -1.456 18.763 1.00 90.88 95 GLY A O 1
ATOM 728 N N . THR A 1 96 ? -20.536 -1.787 19.050 1.00 91.88 96 THR A N 1
ATOM 729 C CA . THR A 1 96 ? -20.923 -1.824 17.632 1.00 91.88 96 THR A CA 1
ATOM 730 C C . THR A 1 96 ? -20.494 -0.568 16.876 1.00 91.88 96 THR A C 1
ATOM 732 O O . THR A 1 96 ? -20.025 -0.671 15.749 1.00 91.88 96 THR A O 1
ATOM 735 N N . GLU A 1 97 ? -20.587 0.609 17.505 1.00 92.56 97 GLU A N 1
ATOM 736 C CA . GLU A 1 97 ? -20.252 1.888 16.867 1.00 92.56 97 GLU A CA 1
ATOM 737 C C . GLU A 1 97 ? -18.757 1.987 16.533 1.00 92.56 97 GLU A C 1
ATOM 739 O O . GLU A 1 97 ? -18.387 2.392 15.429 1.00 92.56 97 GLU A O 1
ATOM 744 N N . LEU A 1 98 ? -17.892 1.527 17.445 1.00 93.75 98 LEU A N 1
ATOM 745 C CA . LEU A 1 98 ? -16.457 1.418 17.187 1.00 93.75 98 LEU A CA 1
ATOM 746 C C . LEU A 1 98 ? -16.191 0.475 16.012 1.00 93.75 98 LEU A C 1
ATOM 748 O O . LEU A 1 98 ? -15.397 0.797 15.129 1.00 93.75 98 LEU A O 1
ATOM 752 N N . LEU A 1 99 ? -16.846 -0.688 16.000 1.00 95.00 99 LEU A N 1
ATOM 753 C CA . LEU A 1 99 ? -16.638 -1.702 14.969 1.00 95.00 99 LEU A CA 1
ATOM 754 C C . LEU A 1 99 ? -17.152 -1.244 13.595 1.00 95.00 99 LEU A C 1
ATOM 756 O O . LEU A 1 99 ? -16.458 -1.470 12.608 1.00 95.00 99 LEU A O 1
ATOM 760 N N . ASP A 1 100 ? -18.288 -0.542 13.526 1.00 94.19 100 ASP A N 1
ATOM 761 C CA . ASP A 1 100 ? -18.827 0.066 12.297 1.00 94.19 100 ASP A CA 1
ATOM 762 C C . ASP A 1 100 ? -17.845 1.077 11.701 1.00 94.19 100 ASP A C 1
ATOM 764 O O . ASP A 1 100 ? -17.502 1.038 10.515 1.00 94.19 100 ASP A O 1
ATOM 768 N N . ARG A 1 101 ? -17.356 1.978 12.553 1.00 94.94 101 ARG A N 1
ATOM 769 C CA . ARG A 1 101 ? -16.427 3.039 12.174 1.00 94.94 101 ARG A CA 1
ATOM 770 C C . ARG A 1 101 ? -15.075 2.477 11.751 1.00 94.94 101 ARG A C 1
ATOM 772 O O . ARG A 1 101 ? -14.507 2.899 10.744 1.00 94.94 101 ARG A O 1
ATOM 779 N N . LEU A 1 102 ? -14.579 1.490 12.487 1.00 95.81 102 LEU A N 1
ATOM 780 C CA . LEU A 1 102 ? -13.337 0.802 12.174 1.00 95.81 102 LEU A CA 1
ATOM 781 C C . LEU A 1 102 ? -13.435 0.002 10.872 1.00 95.81 102 LEU A C 1
ATOM 783 O O . LEU A 1 102 ? -12.489 -0.003 10.089 1.00 95.81 102 LEU A O 1
ATOM 787 N N . GLU A 1 103 ? -14.561 -0.665 10.621 1.00 95.56 103 GLU A N 1
ATOM 788 C CA . GLU A 1 103 ? -14.789 -1.398 9.378 1.00 95.56 103 GLU A CA 1
ATOM 789 C C . GLU A 1 103 ? -14.711 -0.461 8.167 1.00 95.56 103 GLU A C 1
ATOM 791 O O . GLU A 1 103 ? -14.021 -0.772 7.190 1.00 95.56 103 GLU A O 1
ATOM 796 N N . ALA A 1 104 ? -15.351 0.709 8.252 1.00 95.12 104 ALA A N 1
ATOM 797 C CA . ALA A 1 104 ? -15.278 1.734 7.217 1.00 95.12 104 ALA A CA 1
ATOM 798 C C . ALA A 1 104 ? -13.849 2.286 7.039 1.00 95.12 104 ALA A C 1
ATOM 800 O O . ALA A 1 104 ? -13.387 2.415 5.902 1.00 95.12 104 ALA A O 1
ATOM 801 N N . ASP A 1 105 ? -13.120 2.561 8.129 1.00 95.12 105 ASP A N 1
ATOM 802 C CA . ASP A 1 105 ? -11.740 3.077 8.075 1.00 95.12 105 ASP A CA 1
ATOM 803 C C . ASP A 1 105 ? -10.799 2.055 7.433 1.00 95.12 105 ASP A C 1
ATOM 805 O O . ASP A 1 105 ? -10.085 2.369 6.480 1.00 95.12 105 ASP A O 1
ATOM 809 N N . LEU A 1 106 ? -10.842 0.801 7.886 1.00 95.75 106 LEU A N 1
ATOM 810 C CA . LEU A 1 106 ? -9.985 -0.255 7.356 1.00 95.75 106 LEU A CA 1
ATOM 811 C C . LEU A 1 106 ? -10.287 -0.546 5.887 1.00 95.75 106 LEU A C 1
ATOM 813 O O . LEU A 1 106 ? -9.354 -0.685 5.098 1.00 95.75 106 LEU A O 1
ATOM 817 N N . LYS A 1 107 ? -11.562 -0.589 5.484 1.00 95.56 107 LYS A N 1
ATOM 818 C CA . LYS A 1 107 ? -11.928 -0.762 4.071 1.00 95.56 107 LYS A CA 1
ATOM 819 C C . LYS A 1 107 ? -11.408 0.387 3.201 1.00 95.56 107 LYS A C 1
ATOM 821 O O . LYS A 1 107 ? -10.878 0.121 2.124 1.00 95.56 107 LYS A O 1
ATOM 826 N N . ASN A 1 108 ? -11.481 1.634 3.669 1.00 94.69 108 ASN A N 1
ATOM 827 C CA . ASN A 1 108 ? -10.899 2.776 2.955 1.00 94.69 108 ASN A CA 1
ATOM 828 C C . ASN A 1 108 ? -9.366 2.685 2.874 1.00 94.69 108 ASN A C 1
ATOM 830 O O . ASN A 1 108 ? -8.794 2.845 1.800 1.00 94.69 108 ASN A O 1
ATOM 834 N N . ARG A 1 109 ? -8.686 2.299 3.956 1.00 94.44 109 ARG A N 1
ATOM 835 C CA . ARG A 1 109 ? -7.227 2.092 3.938 1.00 94.44 109 ARG A CA 1
ATOM 836 C C . ARG A 1 109 ? -6.789 0.958 3.017 1.00 94.44 109 ARG A C 1
ATOM 838 O O . ARG A 1 109 ? -5.720 1.031 2.412 1.00 94.44 109 ARG A O 1
ATOM 845 N N . VAL A 1 110 ? -7.599 -0.091 2.883 1.00 94.31 110 VAL A N 1
ATOM 846 C CA . VAL A 1 110 ? -7.359 -1.158 1.900 1.00 94.31 110 VAL A CA 1
ATOM 847 C C . VAL A 1 110 ? -7.529 -0.627 0.475 1.00 94.31 110 VAL A C 1
ATOM 849 O O . VAL A 1 110 ? -6.721 -0.950 -0.400 1.00 94.31 110 VAL A O 1
ATOM 852 N N . LEU A 1 111 ? -8.523 0.235 0.246 1.00 92.69 111 LEU A N 1
ATOM 853 C CA . LEU A 1 111 ? -8.769 0.881 -1.044 1.00 92.69 111 LEU A CA 1
ATOM 854 C C . LEU A 1 111 ? -7.597 1.787 -1.452 1.00 92.69 111 LEU A C 1
ATOM 856 O O . LEU A 1 111 ? -7.116 1.707 -2.587 1.00 92.69 111 LEU A O 1
ATOM 860 N N . ASP A 1 112 ? -7.081 2.567 -0.502 1.00 91.56 112 ASP A N 1
ATOM 861 C CA . ASP A 1 112 ? -5.928 3.457 -0.678 1.00 91.56 112 ASP A CA 1
ATOM 862 C C . ASP A 1 112 ? -4.575 2.721 -0.678 1.00 91.56 112 ASP A C 1
ATOM 864 O O . ASP A 1 112 ? -3.542 3.305 -1.013 1.00 91.56 112 ASP A O 1
ATOM 868 N N . ARG A 1 113 ? -4.588 1.401 -0.436 1.00 91.38 113 ARG A N 1
ATOM 869 C CA . ARG A 1 113 ? -3.418 0.502 -0.394 1.00 91.38 113 ARG A CA 1
ATOM 870 C C . ARG A 1 113 ? -2.451 0.777 0.757 1.00 91.38 113 ARG A C 1
ATOM 872 O O . ARG A 1 113 ? -1.284 0.386 0.675 1.00 91.38 113 ARG A O 1
ATOM 879 N N . ASP A 1 114 ? -2.942 1.389 1.825 1.00 91.12 114 ASP A N 1
ATOM 880 C CA . ASP A 1 114 ? -2.199 1.576 3.069 1.00 91.12 114 ASP A CA 1
ATOM 881 C C . ASP A 1 114 ? -2.178 0.294 3.912 1.00 91.12 114 ASP A C 1
ATOM 883 O O . ASP A 1 114 ? -1.216 0.043 4.636 1.00 91.12 114 ASP A O 1
ATOM 887 N N . VAL A 1 115 ? -3.207 -0.552 3.775 1.00 92.25 115 VAL A N 1
ATOM 888 C CA . VAL A 1 115 ? -3.331 -1.843 4.468 1.00 92.25 115 VAL A CA 1
ATOM 889 C C . VAL A 1 115 ? -3.638 -2.953 3.464 1.00 92.25 115 VAL A C 1
ATOM 891 O O . VAL A 1 115 ? -4.451 -2.784 2.560 1.00 92.25 115 VAL A O 1
ATOM 894 N N . PHE A 1 116 ? -3.008 -4.120 3.621 1.00 93.31 116 PHE A N 1
ATOM 895 C CA . PHE A 1 116 ? -3.357 -5.325 2.863 1.00 93.31 116 PHE A CA 1
ATOM 896 C C . PHE A 1 116 ? -4.006 -6.350 3.791 1.00 93.31 116 PHE A C 1
ATOM 898 O O . PHE A 1 116 ? -3.314 -7.128 4.448 1.00 93.31 116 PHE A O 1
ATOM 905 N N . ALA A 1 117 ? -5.334 -6.334 3.857 1.00 93.62 117 ALA A N 1
ATOM 906 C CA . ALA A 1 117 ? -6.107 -7.291 4.635 1.00 93.62 117 ALA A CA 1
ATOM 907 C C . ALA A 1 117 ? -7.516 -7.460 4.055 1.00 93.62 117 ALA A C 1
ATOM 909 O O . ALA A 1 117 ? -8.097 -6.512 3.527 1.00 93.62 117 ALA A O 1
ATOM 910 N N . ARG A 1 118 ? -8.070 -8.664 4.188 1.00 93.06 118 ARG A N 1
ATOM 911 C CA . ARG A 1 118 ? -9.503 -8.922 4.055 1.00 93.06 118 ARG A CA 1
ATOM 912 C C . ARG A 1 118 ? -10.172 -8.636 5.394 1.00 93.06 118 ARG A C 1
ATOM 914 O O . ARG A 1 118 ? -9.623 -8.998 6.433 1.00 93.06 118 ARG A O 1
ATOM 921 N N . ILE A 1 119 ? -11.308 -7.948 5.355 1.00 93.88 119 ILE A N 1
ATOM 922 C CA . ILE A 1 119 ? -12.032 -7.481 6.539 1.00 93.88 119 ILE A CA 1
ATOM 923 C C . ILE A 1 119 ? -13.349 -8.250 6.630 1.00 93.88 119 ILE A C 1
ATOM 925 O O . ILE A 1 119 ? -14.162 -8.176 5.711 1.00 93.88 119 ILE A O 1
ATOM 929 N N . GLU A 1 120 ? -13.549 -8.979 7.724 1.00 91.69 120 GLU A N 1
ATOM 930 C CA . GLU A 1 120 ? -14.767 -9.741 8.011 1.00 91.69 120 GLU A CA 1
ATOM 931 C C . GLU A 1 120 ? -15.330 -9.350 9.375 1.00 91.69 120 GLU A C 1
ATOM 933 O O . GLU A 1 120 ? -14.594 -9.235 10.358 1.00 91.69 120 GLU A O 1
ATOM 938 N N . ARG A 1 121 ? -16.650 -9.177 9.442 1.00 91.12 121 ARG A N 1
ATOM 939 C CA . ARG A 1 121 ? -17.372 -8.936 10.689 1.00 91.12 121 ARG A CA 1
ATOM 940 C C . ARG A 1 121 ? -18.037 -10.215 11.168 1.00 91.12 121 ARG A C 1
ATOM 942 O O . ARG A 1 121 ? -18.567 -10.983 10.369 1.00 91.12 121 ARG A O 1
ATOM 949 N N . PHE A 1 122 ? -18.026 -10.417 12.477 1.00 88.25 122 PHE A N 1
ATOM 950 C CA . PHE A 1 122 ? -18.711 -11.519 13.133 1.00 88.25 122 PHE A CA 1
ATOM 951 C C . PHE A 1 122 ? -19.600 -10.974 14.251 1.00 88.25 122 PHE A C 1
ATOM 953 O O . PHE A 1 122 ? -19.196 -10.049 14.951 1.00 88.25 122 PHE A O 1
ATOM 960 N N . GLU A 1 123 ? -20.788 -11.554 14.423 1.00 82.69 123 GLU A N 1
ATOM 961 C CA . GLU A 1 123 ? -21.818 -11.031 15.336 1.00 82.69 123 GLU A CA 1
ATOM 962 C C . GLU A 1 123 ? -21.811 -11.700 16.724 1.00 82.69 123 GLU A C 1
ATOM 964 O O . GLU A 1 123 ? -22.159 -11.055 17.708 1.00 82.69 123 GLU A O 1
ATOM 969 N N . ASP A 1 124 ? -21.347 -12.951 16.845 1.00 81.00 124 ASP A N 1
ATOM 970 C CA . ASP A 1 124 ? -21.412 -13.726 18.097 1.00 81.00 124 ASP A CA 1
ATOM 971 C C . ASP A 1 124 ? -20.044 -14.301 18.513 1.00 81.00 124 ASP A C 1
ATOM 973 O O . ASP A 1 124 ? -19.616 -15.310 17.951 1.00 81.00 124 ASP A O 1
ATOM 977 N N . PRO A 1 125 ? -19.311 -13.708 19.481 1.00 80.81 125 PRO A N 1
ATOM 978 C CA . PRO A 1 125 ? -19.466 -12.340 19.986 1.00 80.81 125 PRO A CA 1
ATOM 979 C C . PRO A 1 125 ? -19.066 -11.284 18.945 1.00 80.81 125 PRO A C 1
ATOM 981 O O . PRO A 1 125 ? -18.226 -11.553 18.087 1.00 80.81 125 PRO A O 1
ATOM 984 N N . GLU A 1 126 ? -19.605 -10.073 19.056 1.00 88.81 126 GLU A N 1
ATOM 985 C CA . GLU A 1 126 ? -19.343 -9.013 18.083 1.00 88.81 126 GLU A CA 1
ATOM 986 C C . GLU A 1 126 ? -17.853 -8.642 18.001 1.00 88.81 126 GLU A C 1
ATOM 988 O O . GLU A 1 126 ? -17.226 -8.268 18.999 1.00 88.81 126 GLU A O 1
ATOM 993 N N . ARG A 1 127 ? -17.274 -8.780 16.805 1.00 91.81 127 ARG A N 1
ATOM 994 C CA . ARG A 1 127 ? -15.844 -8.564 16.551 1.00 91.81 127 ARG A CA 1
ATOM 995 C C . ARG A 1 127 ? -15.568 -8.335 15.069 1.00 91.81 127 ARG A C 1
ATOM 997 O O . ARG A 1 127 ? -16.254 -8.872 14.197 1.00 91.81 127 ARG A O 1
ATOM 1004 N N . LEU A 1 128 ? -14.507 -7.588 14.792 1.00 94.69 128 LEU A N 1
ATOM 1005 C CA . LEU A 1 128 ? -14.002 -7.347 13.446 1.00 94.69 128 LEU A CA 1
ATOM 1006 C C . LEU A 1 128 ? -12.665 -8.065 13.266 1.00 94.69 128 LEU A C 1
ATOM 1008 O O . LEU A 1 128 ? -11.766 -7.939 14.097 1.00 94.69 128 LEU A O 1
ATOM 1012 N N . VAL A 1 129 ? -12.516 -8.810 12.177 1.00 94.38 129 VAL A N 1
ATOM 1013 C CA . VAL A 1 129 ? -11.295 -9.550 11.859 1.00 94.38 129 VAL A CA 1
ATOM 1014 C C . VAL A 1 129 ? -10.704 -9.002 10.577 1.00 94.38 129 VAL A C 1
ATOM 1016 O O . VAL A 1 129 ? -11.310 -9.078 9.511 1.00 94.38 129 VAL A O 1
ATOM 1019 N N . ALA A 1 130 ? -9.488 -8.485 10.679 1.00 94.94 130 ALA A N 1
ATOM 1020 C CA . ALA A 1 130 ? -8.660 -8.153 9.536 1.00 94.94 130 ALA A CA 1
ATOM 1021 C C . ALA A 1 130 ? -7.611 -9.248 9.372 1.00 94.94 130 ALA A C 1
ATOM 1023 O O . ALA A 1 130 ? -6.922 -9.593 10.334 1.00 94.94 130 ALA A O 1
ATOM 1024 N N . TYR A 1 131 ? -7.446 -9.797 8.174 1.00 93.94 131 TYR A N 1
ATOM 1025 C CA . TYR A 1 131 ? -6.468 -10.856 7.963 1.00 93.94 131 TYR A CA 1
ATOM 1026 C C . TYR A 1 131 ? -5.793 -10.814 6.596 1.00 93.94 131 TYR A C 1
ATOM 1028 O O . TYR A 1 131 ? -6.348 -10.361 5.600 1.00 93.94 131 TYR A O 1
ATOM 1036 N N . SER A 1 132 ? -4.555 -11.291 6.567 1.00 92.44 132 SER A N 1
ATOM 1037 C CA . SER A 1 132 ? -3.695 -11.377 5.391 1.00 92.44 132 SER A CA 1
ATOM 1038 C C . SER A 1 132 ? -3.011 -12.745 5.337 1.00 92.44 132 SER A C 1
ATOM 1040 O O . SER A 1 132 ? -3.196 -13.589 6.215 1.00 92.44 132 SER A O 1
ATOM 1042 N N . ASP A 1 133 ? -2.167 -12.950 4.332 1.00 88.81 133 ASP A N 1
ATOM 1043 C CA . ASP A 1 133 ? -1.296 -14.118 4.229 1.00 88.81 133 ASP A CA 1
ATOM 1044 C C . ASP A 1 133 ? -0.165 -14.140 5.278 1.00 88.81 133 ASP A C 1
ATOM 1046 O O . ASP A 1 133 ? 0.407 -15.194 5.549 1.00 88.81 133 ASP A O 1
ATOM 1050 N N . GLU A 1 134 ? 0.150 -12.994 5.892 1.00 86.00 134 GLU A N 1
ATOM 1051 C CA . GLU A 1 134 ? 1.296 -12.817 6.799 1.00 86.00 134 GLU A CA 1
ATOM 1052 C C . GLU A 1 134 ? 0.888 -12.528 8.256 1.00 86.00 134 GLU A C 1
ATOM 1054 O O . GLU A 1 134 ? 1.745 -12.371 9.131 1.00 86.00 134 GLU A O 1
ATOM 1059 N N . GLY A 1 135 ? -0.410 -12.447 8.546 1.00 90.94 135 GLY A N 1
ATOM 1060 C CA . GLY A 1 135 ? -0.901 -12.117 9.880 1.00 90.94 135 GLY A CA 1
ATOM 1061 C C . GLY A 1 135 ? -2.369 -11.726 9.913 1.00 90.94 135 GLY A C 1
ATOM 1062 O O . GLY A 1 135 ? -3.021 -11.615 8.877 1.00 90.94 135 GLY A O 1
ATOM 1063 N N . TYR A 1 136 ? -2.871 -11.492 11.120 1.00 94.06 136 TYR A N 1
ATOM 1064 C CA . TYR A 1 136 ? -4.262 -11.143 11.382 1.00 94.06 136 TYR A CA 1
ATOM 1065 C C . TYR A 1 136 ? -4.377 -10.233 12.606 1.00 94.06 136 TYR A C 1
ATOM 1067 O O . TYR A 1 136 ? -3.459 -10.161 13.429 1.00 94.06 136 TYR A O 1
ATOM 1075 N N . ALA A 1 137 ? -5.517 -9.565 12.726 1.00 95.44 137 ALA A N 1
ATOM 1076 C CA . ALA A 1 137 ? -5.945 -8.829 13.899 1.00 95.44 137 ALA A CA 1
ATOM 1077 C C . ALA A 1 137 ? -7.433 -9.097 14.152 1.00 95.44 137 ALA A C 1
ATOM 1079 O O . ALA A 1 137 ? -8.244 -8.994 13.234 1.00 95.44 137 ALA A O 1
ATOM 1080 N N . VAL A 1 138 ? -7.775 -9.434 15.391 1.00 95.44 138 VAL A N 1
ATOM 1081 C CA . VAL A 1 138 ? -9.143 -9.527 15.902 1.00 95.44 138 VAL A CA 1
ATOM 1082 C C . VAL A 1 138 ? -9.363 -8.328 16.810 1.00 95.44 138 VAL A C 1
ATOM 1084 O O . VAL A 1 138 ? -8.587 -8.107 17.743 1.00 95.44 138 VAL A O 1
ATOM 1087 N N . VAL A 1 139 ? -10.397 -7.552 16.514 1.00 95.88 139 VAL A N 1
ATOM 108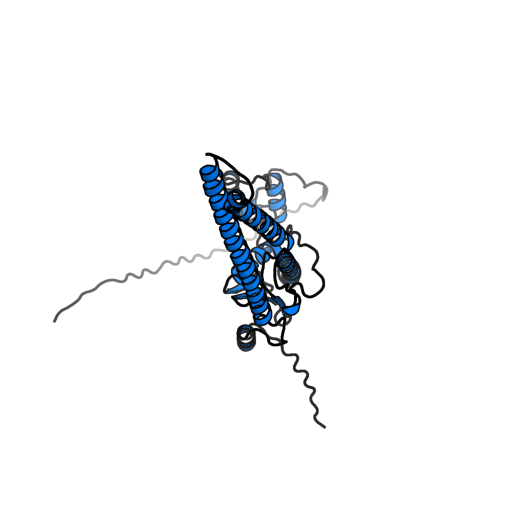8 C CA . VAL A 1 139 ? -10.807 -6.384 17.288 1.00 95.88 139 VAL A CA 1
ATOM 1089 C C . VAL A 1 139 ? -12.142 -6.681 17.939 1.00 95.88 139 VAL A C 1
ATOM 1091 O O . VAL A 1 139 ? -13.105 -7.036 17.259 1.00 95.88 139 VAL A O 1
ATOM 1094 N N . TYR A 1 140 ? -12.181 -6.541 19.254 1.00 93.81 140 TYR A N 1
ATOM 1095 C CA . TYR A 1 140 ? -13.376 -6.738 20.060 1.00 93.81 140 TYR A CA 1
ATOM 1096 C C . TYR A 1 140 ? -14.081 -5.396 20.295 1.00 93.81 140 TYR A C 1
ATOM 1098 O O . TYR A 1 140 ? -13.472 -4.332 20.172 1.00 93.81 140 TYR A O 1
ATOM 1106 N N . GLY A 1 141 ? -15.369 -5.434 20.645 1.00 91.25 141 GLY A N 1
ATOM 1107 C CA . GLY A 1 141 ? -16.153 -4.219 20.896 1.00 91.25 141 GLY A CA 1
ATOM 1108 C C . GLY A 1 141 ? -15.605 -3.337 22.028 1.00 91.25 141 GLY A C 1
ATOM 1109 O O . GLY A 1 141 ? -15.816 -2.135 22.021 1.00 91.25 141 GLY A O 1
ATOM 1110 N N . ASP A 1 142 ? -14.844 -3.877 22.976 1.00 89.25 142 ASP A N 1
ATOM 1111 C CA . ASP A 1 142 ? -14.179 -3.087 24.025 1.00 89.25 142 ASP A CA 1
ATOM 1112 C C . ASP A 1 142 ? -12.927 -2.329 23.530 1.00 89.25 142 ASP A C 1
ATOM 1114 O O . ASP A 1 142 ? -12.265 -1.657 24.317 1.00 89.25 142 ASP A O 1
ATOM 1118 N N . GLY A 1 143 ? -12.575 -2.450 22.245 1.00 89.44 143 GLY A N 1
ATOM 1119 C CA . GLY A 1 143 ? -11.370 -1.865 21.656 1.00 89.44 143 GLY A CA 1
ATOM 1120 C C . GLY A 1 143 ? -10.104 -2.696 21.870 1.00 89.44 143 GLY A C 1
ATOM 1121 O O . GLY A 1 143 ? -9.027 -2.309 21.405 1.00 89.44 143 GLY A O 1
ATOM 1122 N N . THR A 1 144 ? -10.199 -3.858 22.525 1.00 92.25 144 THR A N 1
ATOM 1123 C CA . THR A 1 144 ? -9.067 -4.777 22.651 1.00 92.25 144 THR A CA 1
ATOM 1124 C C . THR A 1 144 ? -8.694 -5.335 21.276 1.00 92.25 144 THR A C 1
ATOM 1126 O O . THR A 1 144 ? -9.553 -5.743 20.493 1.00 92.25 144 THR A O 1
ATOM 1129 N N . VAL A 1 145 ? -7.388 -5.377 20.981 1.00 94.88 145 VAL A N 1
ATOM 1130 C CA . VAL A 1 145 ? -6.855 -5.909 19.718 1.00 94.88 145 VAL A CA 1
ATOM 1131 C C . VAL A 1 145 ? -5.875 -7.046 19.979 1.00 94.88 145 VAL A C 1
ATOM 1133 O O . VAL A 1 145 ? -4.800 -6.841 20.555 1.00 94.88 145 VAL A O 1
ATOM 1136 N N . GLU A 1 146 ? -6.205 -8.227 19.470 1.00 93.56 146 GLU A N 1
ATOM 1137 C CA . GLU A 1 146 ? -5.357 -9.419 19.492 1.00 93.56 146 GLU A CA 1
ATOM 1138 C C . GLU A 1 146 ? -4.907 -9.787 18.079 1.00 93.56 146 GLU A C 1
ATOM 1140 O O . GLU A 1 146 ? -5.595 -9.505 17.105 1.00 93.56 146 GLU A O 1
ATOM 1145 N N . GLY A 1 147 ? -3.748 -10.427 17.933 1.00 92.50 147 GLY A N 1
ATOM 1146 C CA . GLY A 1 147 ? -3.300 -10.910 16.628 1.00 92.50 147 GLY A CA 1
ATOM 1147 C C . GLY A 1 147 ? -1.790 -10.949 16.471 1.00 92.50 147 GLY A C 1
ATOM 1148 O O . GLY A 1 147 ? -1.039 -10.939 17.450 1.00 92.50 147 GLY A O 1
ATOM 1149 N N . MET A 1 148 ? -1.334 -10.990 15.221 1.00 91.69 148 MET A N 1
ATOM 1150 C CA . MET A 1 148 ? 0.085 -11.017 14.875 1.00 91.69 148 MET A CA 1
ATOM 1151 C C . MET A 1 148 ? 0.371 -10.419 13.494 1.00 91.69 148 MET A C 1
ATOM 1153 O O . MET A 1 148 ? -0.505 -10.306 12.640 1.00 91.69 148 MET A O 1
ATOM 1157 N N . GLY A 1 149 ? 1.643 -10.102 13.257 1.00 92.12 149 GLY A N 1
ATOM 1158 C CA . GLY A 1 149 ? 2.133 -9.674 11.948 1.00 92.12 149 GLY A CA 1
ATOM 1159 C C . GLY A 1 149 ? 1.884 -8.197 11.646 1.00 92.12 149 GLY A C 1
ATOM 1160 O O . GLY A 1 149 ? 1.663 -7.379 12.542 1.00 92.12 149 GLY A O 1
ATOM 1161 N N . THR A 1 150 ? 1.982 -7.854 10.365 1.00 91.38 150 THR A N 1
ATOM 1162 C CA . THR A 1 150 ? 1.795 -6.489 9.849 1.00 91.38 150 THR A CA 1
ATOM 1163 C C . THR A 1 150 ? 0.369 -5.999 10.053 1.00 91.38 150 THR A C 1
ATOM 1165 O O . THR A 1 150 ? 0.185 -4.880 10.511 1.00 91.38 150 THR A O 1
ATOM 1168 N N . VAL A 1 151 ? -0.625 -6.872 9.876 1.00 94.00 151 VAL A N 1
ATOM 1169 C CA . VAL A 1 151 ? -2.039 -6.528 10.087 1.00 94.00 151 VAL A CA 1
ATOM 1170 C C . VAL A 1 151 ? -2.291 -5.998 11.500 1.00 94.00 151 VAL A C 1
ATOM 1172 O O . VAL A 1 151 ? -2.910 -4.954 11.654 1.00 94.00 151 VAL A O 1
ATOM 1175 N N . LEU A 1 152 ? -1.737 -6.631 12.542 1.00 94.50 152 LEU A N 1
ATOM 1176 C CA . LEU A 1 152 ? -1.845 -6.119 13.915 1.00 94.50 152 LEU A CA 1
ATOM 1177 C C . LEU A 1 152 ? -1.232 -4.720 14.071 1.00 94.50 152 LEU A C 1
ATOM 1179 O O . LEU A 1 152 ? -1.770 -3.873 14.786 1.00 94.50 152 LEU A O 1
ATOM 1183 N N . ARG A 1 153 ? -0.075 -4.495 13.441 1.00 94.00 153 ARG A N 1
ATOM 1184 C CA . ARG A 1 153 ? 0.628 -3.209 13.489 1.00 94.00 153 ARG A CA 1
ATOM 1185 C C . ARG A 1 153 ? -0.183 -2.106 12.812 1.00 94.00 153 ARG A C 1
ATOM 1187 O O . ARG A 1 153 ? -0.146 -0.980 13.300 1.00 94.00 153 ARG A O 1
ATOM 1194 N N . ASP A 1 154 ? -0.887 -2.436 11.739 1.00 94.06 154 ASP A N 1
ATOM 1195 C CA . ASP A 1 154 ? -1.625 -1.472 10.928 1.00 94.06 154 ASP A CA 1
ATOM 1196 C C . ASP A 1 154 ? -3.032 -1.203 11.492 1.00 94.06 154 ASP A C 1
ATOM 1198 O O . ASP A 1 154 ? -3.504 -0.069 11.455 1.00 94.06 154 ASP A O 1
ATOM 1202 N N . VAL A 1 155 ? -3.667 -2.212 12.101 1.00 95.75 155 VAL A N 1
ATOM 1203 C CA . VAL A 1 155 ? -5.009 -2.106 12.698 1.00 95.75 155 VAL A CA 1
ATOM 1204 C C . VAL A 1 155 ? -4.996 -1.367 14.034 1.00 95.75 155 VAL A C 1
ATOM 1206 O O . VAL A 1 155 ? -5.890 -0.569 14.287 1.00 95.75 155 VAL A O 1
ATOM 1209 N N . LYS A 1 156 ? -3.987 -1.564 14.896 1.00 94.31 156 LYS A N 1
ATOM 1210 C CA . LYS A 1 156 ? -3.948 -0.914 16.225 1.00 94.31 156 LYS A CA 1
ATOM 1211 C C . LYS A 1 156 ? -4.103 0.617 16.178 1.00 94.31 156 LYS A C 1
ATOM 1213 O O . LYS A 1 156 ? -4.920 1.133 16.937 1.00 94.31 156 LYS A O 1
ATOM 1218 N N . PRO A 1 157 ? -3.373 1.354 15.315 1.00 93.69 157 PRO A N 1
ATOM 1219 C CA . PRO A 1 157 ? -3.586 2.790 15.157 1.00 93.69 157 PRO A CA 1
ATOM 1220 C C . PRO A 1 157 ? -4.991 3.139 14.656 1.00 93.69 157 PRO A C 1
ATOM 1222 O O . PRO A 1 157 ? -5.553 4.128 15.110 1.00 93.69 157 PRO A O 1
ATOM 1225 N N . SER A 1 158 ? -5.566 2.340 13.750 1.00 94.38 158 SER A N 1
ATOM 1226 C CA . SER A 1 158 ? -6.945 2.534 13.280 1.00 94.38 158 SER A CA 1
ATOM 1227 C C . SER A 1 158 ? -7.962 2.396 14.404 1.00 94.38 158 SER A C 1
ATOM 1229 O O . SER A 1 158 ? -8.848 3.233 14.494 1.00 94.38 158 SER A O 1
ATOM 1231 N N . VAL A 1 159 ? -7.822 1.401 15.287 1.00 95.00 159 VAL A N 1
ATOM 1232 C CA . VAL A 1 159 ? -8.736 1.232 16.433 1.00 95.00 159 VAL A CA 1
ATOM 1233 C C . VAL A 1 159 ? -8.696 2.453 17.345 1.00 95.00 159 VAL A C 1
ATOM 1235 O O . VAL A 1 159 ? -9.745 2.975 17.699 1.00 95.00 159 VAL A O 1
ATOM 1238 N N . ALA A 1 160 ? -7.496 2.945 17.662 1.00 91.56 160 ALA A N 1
ATOM 1239 C CA . ALA A 1 160 ? -7.333 4.119 18.516 1.00 91.56 160 ALA A CA 1
ATOM 1240 C C . ALA A 1 160 ? -7.917 5.399 17.895 1.00 91.56 160 ALA A C 1
ATOM 1242 O O . ALA A 1 160 ? -8.446 6.237 18.611 1.00 91.56 160 ALA A O 1
ATOM 1243 N N . LEU A 1 161 ? -7.818 5.568 16.574 1.00 91.25 161 LEU A N 1
ATOM 1244 C CA . LEU A 1 161 ? -8.425 6.713 15.890 1.00 91.25 161 LEU A CA 1
ATOM 1245 C C . LEU A 1 161 ? -9.945 6.555 15.781 1.00 91.25 161 LEU A C 1
ATOM 1247 O O . LEU A 1 161 ? -10.681 7.500 16.030 1.00 91.25 161 LEU A O 1
ATOM 1251 N N . ALA A 1 162 ? -10.428 5.357 15.450 1.00 92.19 162 ALA A N 1
ATOM 1252 C CA . ALA A 1 162 ? -11.853 5.062 15.350 1.00 92.19 162 ALA A CA 1
ATOM 1253 C C . ALA A 1 162 ? -12.578 5.210 16.697 1.00 92.19 162 ALA A C 1
ATOM 1255 O O . ALA A 1 162 ? -13.752 5.566 16.707 1.00 92.19 162 ALA A O 1
ATOM 1256 N N . SER A 1 163 ? -11.888 4.998 17.820 1.00 90.94 163 SER A N 1
ATOM 1257 C CA . SER A 1 163 ? -12.459 5.202 19.152 1.00 90.94 163 SER A CA 1
ATOM 1258 C C . SER A 1 163 ? -12.578 6.676 19.554 1.00 90.94 163 SER A C 1
ATOM 1260 O O . SER A 1 163 ? -13.279 6.980 20.513 1.00 90.94 163 SER A O 1
ATOM 1262 N N . MET A 1 164 ? -11.921 7.603 18.848 1.00 89.25 164 MET A N 1
ATOM 1263 C CA . MET A 1 164 ? -12.054 9.041 19.098 1.00 89.25 164 MET A CA 1
ATOM 1264 C C . MET A 1 164 ? -13.326 9.585 18.434 1.00 89.25 164 MET A C 1
ATOM 1266 O O . MET A 1 164 ? -13.562 9.347 17.247 1.00 89.25 164 MET A O 1
ATOM 1270 N N . GLU A 1 165 ? -14.119 10.356 19.182 1.00 83.38 165 GLU A N 1
ATOM 1271 C CA . GLU A 1 165 ? -15.356 10.973 18.678 1.00 83.38 165 GLU A CA 1
ATOM 1272 C C . GLU A 1 165 ? -15.095 11.971 17.540 1.00 83.38 165 GLU A C 1
ATOM 1274 O O . GLU A 1 165 ? -15.791 11.941 16.526 1.00 83.38 165 GLU A O 1
ATOM 1279 N N . GLU A 1 166 ? -14.059 12.806 17.680 1.00 81.62 166 GLU A N 1
ATOM 1280 C CA . GLU A 1 166 ? -13.703 13.864 16.719 1.00 81.62 166 GLU A CA 1
ATOM 1281 C C . GLU A 1 166 ? -13.080 13.331 15.426 1.00 81.62 166 GLU A C 1
ATOM 1283 O O . GLU A 1 166 ? -13.094 14.006 14.395 1.00 81.62 166 GLU A O 1
ATOM 1288 N N . TYR A 1 167 ? -12.537 12.110 15.440 1.00 86.56 167 TYR A N 1
ATOM 1289 C CA . TYR A 1 167 ? -12.055 11.522 14.199 1.00 86.56 167 TYR A CA 1
ATOM 1290 C C . TYR A 1 167 ? -13.225 11.492 13.204 1.00 86.56 167 TYR A C 1
ATOM 1292 O O . TYR A 1 167 ? -14.382 11.318 13.587 1.00 86.56 167 TYR A O 1
ATOM 1300 N N . GLU A 1 168 ? -12.969 11.596 11.907 1.00 86.44 168 GLU A N 1
ATOM 1301 C CA . GLU A 1 168 ? -13.990 11.429 10.868 1.00 86.44 168 GLU A CA 1
ATOM 1302 C C . GLU A 1 168 ? -13.531 10.314 9.931 1.00 86.44 168 GLU A C 1
ATOM 1304 O O . GLU A 1 168 ? -12.423 10.357 9.397 1.00 86.44 168 GLU A O 1
ATOM 1309 N N . VAL A 1 169 ? -14.369 9.291 9.753 1.00 90.81 169 VAL A N 1
ATOM 1310 C CA . VAL A 1 169 ? -14.099 8.205 8.803 1.00 90.81 169 VAL A CA 1
ATOM 1311 C C . VAL A 1 169 ? -14.837 8.487 7.504 1.00 90.81 169 VAL A C 1
ATOM 1313 O O . VAL A 1 169 ? -15.990 8.921 7.509 1.00 90.81 169 VAL A O 1
ATOM 1316 N N . ALA A 1 170 ? -14.164 8.234 6.382 1.00 90.12 170 ALA A N 1
ATOM 1317 C CA . ALA A 1 170 ? -14.793 8.281 5.071 1.00 90.12 170 ALA A CA 1
ATOM 1318 C C . ALA A 1 170 ? -15.953 7.274 4.972 1.00 90.12 170 ALA A C 1
ATOM 1320 O O . ALA A 1 170 ? -15.988 6.256 5.663 1.00 90.12 170 ALA A O 1
ATOM 1321 N N . GLU A 1 171 ? -16.908 7.547 4.086 1.00 89.81 171 GLU A N 1
ATOM 1322 C CA . GLU A 1 171 ? -18.044 6.649 3.871 1.00 89.81 171 GLU A CA 1
ATOM 1323 C C . GLU A 1 171 ? -17.564 5.235 3.501 1.00 89.81 171 GLU A C 1
ATOM 1325 O O . GLU A 1 171 ? -16.550 5.062 2.814 1.00 89.81 171 GLU A O 1
ATOM 1330 N N . MET A 1 172 ? -18.268 4.214 3.997 1.00 90.81 172 MET A N 1
ATOM 1331 C CA . MET A 1 172 ? -17.896 2.825 3.748 1.00 90.81 172 MET A CA 1
ATOM 1332 C C . MET A 1 172 ? -17.981 2.531 2.243 1.00 90.81 172 MET A C 1
ATOM 1334 O O . MET A 1 172 ? -19.040 2.745 1.650 1.00 90.81 172 MET A O 1
ATOM 1338 N N . PRO A 1 173 ? -16.907 2.021 1.612 1.00 88.88 173 PRO A N 1
ATOM 1339 C CA . PRO A 1 173 ? -16.974 1.636 0.213 1.00 88.88 173 PRO A CA 1
ATOM 1340 C C . PRO A 1 173 ? -17.910 0.435 0.036 1.00 88.88 173 PRO A C 1
ATOM 1342 O O . PRO A 1 173 ? -17.927 -0.492 0.851 1.00 88.88 173 PRO A O 1
ATOM 1345 N N . ASP A 1 174 ? -18.670 0.446 -1.056 1.00 83.19 174 ASP A N 1
ATOM 1346 C CA . ASP A 1 174 ? -19.584 -0.640 -1.397 1.00 83.19 174 ASP A CA 1
ATOM 1347 C C . ASP A 1 174 ? -18.825 -1.899 -1.845 1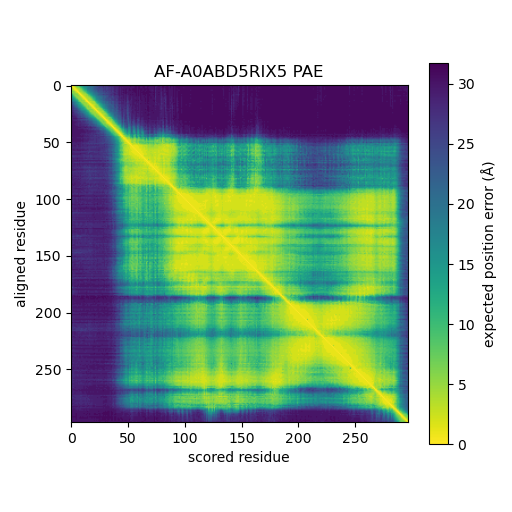.00 83.19 174 ASP A C 1
ATOM 1349 O O . ASP A 1 174 ? -17.970 -1.853 -2.732 1.00 83.19 174 ASP A O 1
ATOM 1353 N N . GLY A 1 175 ? -19.225 -3.052 -1.306 1.00 81.56 175 GLY A N 1
ATOM 1354 C CA . GLY A 1 175 ? -18.759 -4.363 -1.762 1.00 81.56 175 GLY A CA 1
ATOM 1355 C C . GLY A 1 175 ? -17.362 -4.754 -1.273 1.00 81.56 175 GLY A C 1
ATOM 1356 O O . GLY A 1 175 ? -16.900 -4.330 -0.214 1.00 81.56 175 GLY A O 1
ATOM 1357 N N . GLU A 1 176 ? -16.712 -5.644 -2.027 1.00 81.69 176 GLU A N 1
ATOM 1358 C CA . GLU A 1 176 ? -15.383 -6.159 -1.696 1.00 81.69 176 GLU A CA 1
ATOM 1359 C C . GLU A 1 176 ? -14.301 -5.242 -2.283 1.00 81.69 176 GLU A C 1
ATOM 1361 O O . GLU A 1 176 ? -14.280 -4.960 -3.480 1.00 81.69 176 GLU A O 1
ATOM 1366 N N . VAL A 1 177 ? -13.417 -4.741 -1.417 1.00 88.75 177 VAL A N 1
ATOM 1367 C CA . VAL A 1 177 ? -12.423 -3.713 -1.774 1.00 88.75 177 VAL A CA 1
ATOM 1368 C C . VAL A 1 177 ? -11.231 -4.303 -2.531 1.00 88.75 177 VAL A C 1
ATOM 1370 O O . VAL A 1 177 ? -10.638 -3.652 -3.394 1.00 88.75 177 VAL A O 1
ATOM 1373 N N . LEU A 1 178 ? -10.849 -5.536 -2.194 1.00 90.50 178 LEU A N 1
ATOM 1374 C CA . LEU A 1 178 ? -9.709 -6.196 -2.814 1.00 90.50 178 LEU A CA 1
ATOM 1375 C C . LEU A 1 178 ? -10.092 -6.751 -4.193 1.00 90.50 178 LEU A C 1
ATOM 1377 O O . LEU A 1 178 ? -11.132 -7.394 -4.322 1.00 90.50 178 LEU A O 1
ATOM 1381 N N . PRO A 1 179 ? -9.242 -6.561 -5.220 1.00 89.12 179 PRO A N 1
ATOM 1382 C CA . PRO A 1 179 ? -9.480 -7.161 -6.523 1.00 89.12 179 PRO A CA 1
ATOM 1383 C C . PRO A 1 179 ? -9.335 -8.679 -6.441 1.00 89.12 179 PRO A C 1
ATOM 1385 O O . PRO A 1 179 ? -8.510 -9.205 -5.685 1.00 89.12 179 PRO A O 1
ATOM 1388 N N . THR A 1 180 ? -10.059 -9.394 -7.295 1.00 87.44 180 THR A N 1
ATOM 1389 C CA . THR A 1 180 ? -9.827 -10.831 -7.452 1.00 87.44 180 THR A CA 1
ATOM 1390 C C . THR A 1 180 ? -8.457 -11.078 -8.099 1.00 87.44 180 THR A C 1
ATOM 1392 O O . THR A 1 180 ? -7.966 -10.253 -8.884 1.00 87.44 180 THR A O 1
ATOM 1395 N N . PRO A 1 181 ? -7.800 -12.226 -7.846 1.00 88.44 181 PRO A N 1
ATOM 1396 C CA . PRO A 1 181 ? -6.483 -12.511 -8.420 1.00 88.44 181 PRO A CA 1
ATOM 1397 C C . PRO A 1 181 ? -6.435 -12.432 -9.954 1.00 88.44 181 PRO A C 1
ATOM 1399 O O . PRO A 1 181 ? -5.387 -12.129 -10.524 1.00 88.44 181 PRO A O 1
ATOM 1402 N N . LEU A 1 182 ? -7.546 -12.712 -10.639 1.00 86.12 182 LEU A N 1
ATOM 1403 C CA . LEU A 1 182 ? -7.633 -12.659 -12.102 1.00 86.12 182 LEU A CA 1
ATOM 1404 C C . LEU A 1 182 ? -7.737 -11.230 -12.650 1.00 86.12 182 LEU A C 1
ATOM 1406 O O . LEU A 1 182 ? -7.370 -10.996 -13.802 1.00 86.12 182 LEU A O 1
ATOM 1410 N N . GLU A 1 183 ? -8.191 -10.276 -11.839 1.00 88.44 183 GLU A N 1
ATOM 1411 C CA . GLU A 1 183 ? -8.306 -8.864 -12.217 1.00 88.44 183 GLU A CA 1
ATOM 1412 C C . GLU A 1 183 ? -6.969 -8.119 -12.124 1.00 88.44 183 GLU A C 1
ATOM 1414 O O . GLU A 1 183 ? -6.819 -7.047 -12.709 1.00 88.44 183 GLU A O 1
ATOM 1419 N N . VAL A 1 184 ? -5.969 -8.694 -11.444 1.00 86.88 184 VAL A N 1
ATOM 1420 C CA . VAL A 1 184 ? -4.632 -8.104 -11.299 1.00 86.88 184 VAL A CA 1
ATOM 1421 C C . VAL A 1 184 ? -3.857 -8.171 -12.626 1.00 86.88 184 VAL A C 1
ATOM 1423 O O . VAL A 1 184 ? -3.438 -9.265 -13.039 1.00 86.88 184 VAL A O 1
ATOM 1426 N N . PRO A 1 185 ? -3.550 -7.023 -13.267 1.00 83.44 185 PRO A N 1
ATOM 1427 C CA . PRO A 1 185 ? -2.795 -6.993 -14.517 1.00 83.44 185 PRO A CA 1
ATOM 1428 C C . PRO A 1 185 ? -1.417 -7.650 -14.379 1.00 83.44 185 PRO A C 1
ATOM 1430 O O . PRO A 1 185 ? -0.791 -7.604 -13.325 1.00 83.44 185 PRO A O 1
ATOM 1433 N N . GLU A 1 186 ? -0.902 -8.253 -15.453 1.00 75.25 186 GLU A N 1
ATOM 1434 C CA . GLU A 1 186 ? 0.416 -8.919 -15.431 1.00 75.25 186 GLU A CA 1
ATOM 1435 C C . GLU A 1 186 ? 1.613 -7.956 -15.406 1.00 75.25 186 GLU A C 1
ATOM 1437 O O . GLU A 1 186 ? 2.751 -8.398 -15.247 1.00 75.25 186 GLU A O 1
ATOM 1442 N N . GLY A 1 187 ? 1.377 -6.652 -15.566 1.00 68.19 187 GLY A N 1
ATOM 1443 C CA . GLY A 1 187 ? 2.415 -5.628 -15.559 1.00 68.19 187 GLY A CA 1
ATOM 1444 C C . GLY A 1 187 ? 1.857 -4.242 -15.245 1.00 68.19 187 GLY A C 1
ATOM 1445 O O . GLY A 1 187 ? 0.743 -3.900 -15.643 1.00 68.19 187 GLY A O 1
ATOM 1446 N N . GLY A 1 188 ? 2.638 -3.448 -14.511 1.00 66.69 188 GLY A N 1
ATOM 1447 C CA . GLY A 1 188 ? 2.323 -2.057 -14.204 1.00 66.69 188 GLY A CA 1
ATOM 1448 C C . GLY A 1 188 ? 2.885 -1.105 -15.261 1.00 66.69 188 GLY A C 1
ATOM 1449 O O . GLY A 1 188 ? 4.076 -1.132 -15.550 1.00 66.69 188 GLY A O 1
ATOM 1450 N N . GLY A 1 189 ? 2.038 -0.228 -15.809 1.00 63.28 189 GLY A N 1
ATOM 1451 C CA . GLY A 1 189 ? 2.475 0.973 -16.531 1.00 63.28 189 GLY A CA 1
ATOM 1452 C C . GLY A 1 189 ? 3.297 0.732 -17.804 1.00 63.28 189 GLY A C 1
ATOM 1453 O O . GLY A 1 189 ? 4.421 1.226 -17.913 1.00 63.28 189 GLY A O 1
ATOM 1454 N N . ASP A 1 190 ? 2.713 0.060 -18.801 1.00 69.56 190 ASP A N 1
ATOM 1455 C CA . ASP A 1 190 ? 3.356 -0.257 -20.091 1.00 69.56 190 ASP A CA 1
ATOM 1456 C C . ASP A 1 190 ? 4.058 0.938 -20.759 1.00 69.56 190 ASP A C 1
ATOM 1458 O O . ASP A 1 190 ? 5.122 0.783 -21.361 1.00 69.56 190 ASP A O 1
ATOM 1462 N N . LEU A 1 191 ? 3.507 2.149 -20.623 1.00 77.12 191 LEU A N 1
ATOM 1463 C CA . LEU A 1 191 ? 4.033 3.346 -21.284 1.00 77.12 191 LEU A CA 1
ATOM 1464 C C . LEU A 1 191 ? 5.458 3.708 -20.841 1.00 77.12 191 LEU A C 1
ATOM 1466 O O . LEU A 1 191 ? 6.279 4.071 -21.685 1.00 77.12 191 LEU A O 1
ATOM 1470 N N . GLY A 1 192 ? 5.782 3.599 -19.549 1.00 82.12 192 GLY A N 1
ATOM 1471 C CA . GLY A 1 192 ? 7.099 3.996 -19.033 1.00 82.12 192 GLY A CA 1
ATOM 1472 C C . GLY A 1 192 ? 8.213 3.094 -19.561 1.00 82.12 192 GLY A C 1
ATOM 1473 O O . GLY A 1 192 ? 9.221 3.563 -20.100 1.00 82.12 192 GLY A O 1
ATOM 1474 N N . HIS A 1 193 ? 7.988 1.783 -19.485 1.00 82.75 193 HIS A N 1
ATOM 1475 C CA . HIS A 1 193 ? 8.892 0.781 -20.039 1.00 82.75 193 HIS A CA 1
ATOM 1476 C C . HIS A 1 193 ? 8.989 0.887 -21.566 1.00 82.75 193 HIS A C 1
ATOM 1478 O O . HIS A 1 193 ? 10.089 0.832 -22.117 1.00 82.75 193 HIS A O 1
ATOM 1484 N N . GLN A 1 194 ? 7.864 1.094 -22.255 1.00 86.75 194 GLN A N 1
ATOM 1485 C CA . GLN A 1 194 ? 7.828 1.189 -23.712 1.00 86.75 194 GLN A CA 1
ATOM 1486 C C . GLN A 1 194 ? 8.607 2.402 -24.233 1.00 86.75 194 GLN A C 1
ATOM 1488 O O . GLN A 1 194 ? 9.368 2.265 -25.192 1.00 86.75 194 GLN A O 1
ATOM 1493 N N . VAL A 1 195 ? 8.489 3.570 -23.591 1.00 90.69 195 VAL A N 1
ATOM 1494 C CA . VAL A 1 195 ? 9.287 4.758 -23.945 1.00 90.69 195 VAL A CA 1
ATOM 1495 C C . VAL A 1 195 ? 10.777 4.474 -23.770 1.00 90.69 195 VAL A C 1
ATOM 1497 O O . VAL A 1 195 ? 11.561 4.729 -24.687 1.00 90.69 195 VAL A O 1
ATOM 1500 N N . LEU A 1 196 ? 11.179 3.894 -22.634 1.00 89.31 196 LEU A N 1
ATOM 1501 C CA . LEU A 1 196 ? 12.585 3.587 -22.364 1.00 89.31 196 LEU A CA 1
ATOM 1502 C C . LEU A 1 196 ? 13.138 2.540 -23.349 1.00 89.31 196 LEU A C 1
ATOM 1504 O O . LEU A 1 196 ? 14.268 2.670 -23.820 1.00 89.31 196 LEU A O 1
ATOM 1508 N N . GLN A 1 197 ? 12.324 1.553 -23.732 1.00 91.62 197 GLN A N 1
ATOM 1509 C CA . GLN A 1 197 ? 12.668 0.549 -24.737 1.00 91.62 197 GLN A CA 1
ATOM 1510 C C . GLN A 1 197 ? 12.825 1.159 -26.138 1.00 91.62 197 GLN A C 1
ATOM 1512 O O . GLN A 1 197 ? 13.764 0.811 -26.853 1.00 91.62 197 GLN A O 1
ATOM 1517 N N . VAL A 1 198 ? 11.942 2.081 -26.539 1.00 94.75 198 VAL A N 1
ATOM 1518 C CA . VAL A 1 198 ? 12.046 2.800 -27.822 1.00 94.75 198 VAL A CA 1
ATOM 1519 C C . VAL A 1 198 ? 13.310 3.655 -27.855 1.00 94.75 198 VAL A C 1
ATOM 1521 O O . VAL A 1 198 ? 14.053 3.605 -28.835 1.00 94.75 198 VAL A O 1
ATOM 1524 N N . VAL A 1 199 ? 13.598 4.387 -26.776 1.00 94.00 199 VAL A N 1
ATOM 1525 C CA . VAL A 1 199 ? 14.834 5.172 -26.649 1.00 94.00 199 VAL A CA 1
ATOM 1526 C C . VAL A 1 199 ? 16.057 4.260 -26.745 1.00 94.00 199 VAL A C 1
ATOM 1528 O O . VAL A 1 199 ? 16.960 4.546 -27.529 1.00 94.00 199 VAL A O 1
ATOM 1531 N N . ALA A 1 200 ? 16.070 3.132 -26.029 1.00 94.06 200 ALA A N 1
ATOM 1532 C CA . ALA A 1 200 ? 17.151 2.150 -26.099 1.00 94.06 200 ALA A CA 1
ATOM 1533 C C . ALA A 1 200 ? 17.332 1.581 -27.518 1.00 94.06 200 ALA A C 1
ATOM 1535 O O . ALA A 1 200 ? 18.461 1.455 -27.994 1.00 94.06 200 ALA A O 1
ATOM 1536 N N . ALA A 1 201 ? 16.235 1.291 -28.225 1.00 95.44 201 ALA A N 1
ATOM 1537 C CA . ALA A 1 201 ? 16.262 0.792 -29.596 1.00 95.44 201 ALA A CA 1
ATOM 1538 C C . ALA A 1 201 ? 16.835 1.827 -30.576 1.00 95.44 201 ALA A C 1
ATOM 1540 O O . ALA A 1 201 ? 17.743 1.505 -31.342 1.00 95.44 201 ALA A O 1
ATOM 1541 N N . VAL A 1 202 ? 16.360 3.076 -30.530 1.00 97.31 202 VAL A N 1
ATOM 1542 C CA . VAL A 1 202 ? 16.875 4.166 -31.377 1.00 97.31 202 VAL A CA 1
ATOM 1543 C C . VAL A 1 202 ? 18.349 4.436 -31.077 1.00 97.31 202 VAL A C 1
ATOM 1545 O O . VAL A 1 202 ? 19.147 4.557 -32.004 1.00 97.31 202 VAL A O 1
ATOM 1548 N N . GLN A 1 203 ? 18.732 4.467 -29.800 1.00 95.44 203 GLN A N 1
ATOM 1549 C CA . GLN A 1 203 ? 20.116 4.637 -29.357 1.00 95.44 203 GLN A CA 1
ATOM 1550 C C . GLN A 1 203 ? 21.028 3.540 -29.921 1.00 95.44 203 GLN A C 1
ATOM 1552 O O . GLN A 1 203 ? 22.110 3.830 -30.433 1.00 95.44 203 GLN A O 1
ATOM 1557 N N . LEU A 1 204 ? 20.582 2.283 -29.864 1.00 96.81 204 LEU A N 1
ATOM 1558 C CA . LEU A 1 204 ? 21.334 1.144 -30.377 1.00 96.81 204 LEU A CA 1
ATOM 1559 C C . LEU A 1 204 ? 21.447 1.196 -31.904 1.00 96.81 204 LEU A C 1
ATOM 1561 O O . LEU A 1 204 ? 22.533 0.977 -32.435 1.00 96.81 204 LEU A O 1
ATOM 1565 N N . LEU A 1 205 ? 20.372 1.566 -32.607 1.00 97.69 205 LEU A N 1
ATOM 1566 C CA . LEU A 1 205 ? 20.398 1.786 -34.055 1.00 97.69 205 LEU A CA 1
ATOM 1567 C C . LEU A 1 205 ? 21.371 2.904 -34.448 1.00 97.69 205 LEU A C 1
ATOM 1569 O O . LEU A 1 205 ? 22.142 2.729 -35.388 1.00 97.69 205 LEU A O 1
ATOM 1573 N N . MET A 1 206 ? 21.383 4.020 -33.713 1.00 97.31 206 MET A N 1
ATOM 1574 C CA . MET A 1 206 ? 22.333 5.116 -33.928 1.00 97.31 206 MET A CA 1
ATOM 1575 C C . MET A 1 206 ? 23.773 4.673 -33.666 1.00 97.31 206 MET A C 1
ATOM 1577 O O . MET A 1 206 ? 24.657 4.959 -34.470 1.00 97.31 206 MET A O 1
ATOM 1581 N N . GLY A 1 207 ? 24.014 3.932 -32.581 1.00 97.12 207 GLY A N 1
ATOM 1582 C CA . GLY A 1 207 ? 25.337 3.409 -32.252 1.00 97.12 207 GLY A CA 1
ATOM 1583 C C . GLY A 1 207 ? 25.868 2.449 -33.311 1.00 97.12 207 GLY A C 1
ATOM 1584 O O . GLY A 1 207 ? 26.979 2.631 -33.805 1.00 97.12 207 GLY A O 1
ATOM 1585 N N . VAL A 1 208 ? 25.049 1.479 -33.723 1.00 97.44 208 VAL A N 1
ATOM 1586 C CA . VAL A 1 208 ? 25.373 0.547 -34.813 1.00 97.44 208 VAL A CA 1
ATOM 1587 C C . VAL A 1 208 ? 25.604 1.314 -36.115 1.00 97.44 208 VAL A C 1
ATOM 1589 O O . VAL A 1 208 ? 26.624 1.113 -36.771 1.00 97.44 208 VAL A O 1
ATOM 1592 N N . GLY A 1 209 ? 24.713 2.244 -36.464 1.00 96.44 209 GLY A N 1
ATOM 1593 C CA . GLY A 1 209 ? 24.853 3.085 -37.650 1.00 96.44 209 GLY A CA 1
ATOM 1594 C C . GLY A 1 209 ? 26.172 3.858 -37.666 1.00 96.44 209 GLY A C 1
ATOM 1595 O O . GLY A 1 209 ? 26.851 3.885 -38.690 1.00 96.44 209 GLY A O 1
ATOM 1596 N N . LEU A 1 210 ? 26.586 4.418 -36.527 1.00 95.88 210 LEU A N 1
ATOM 1597 C CA . LEU A 1 210 ? 27.840 5.159 -36.420 1.00 95.88 210 LEU A CA 1
ATOM 1598 C C . LEU A 1 210 ? 29.067 4.242 -36.533 1.00 95.88 210 LEU A C 1
ATOM 1600 O O . LEU A 1 210 ? 30.008 4.589 -37.246 1.00 95.88 210 LEU A O 1
ATOM 1604 N N . VAL A 1 211 ? 29.038 3.051 -35.920 1.00 96.25 211 VAL A N 1
ATOM 1605 C CA . VAL A 1 211 ? 30.112 2.043 -36.032 1.00 96.25 211 VAL A CA 1
ATOM 1606 C C . VAL A 1 211 ? 30.310 1.587 -37.481 1.00 96.25 211 VAL A C 1
ATOM 1608 O O . VAL A 1 211 ? 31.447 1.455 -37.930 1.00 96.25 211 VAL A O 1
ATOM 1611 N N . PHE A 1 212 ? 29.222 1.372 -38.225 1.00 95.81 212 PHE A N 1
ATOM 1612 C CA . PHE A 1 212 ? 29.281 0.913 -39.618 1.00 95.81 212 PHE A CA 1
ATOM 1613 C C . PHE A 1 212 ? 29.356 2.047 -40.650 1.00 95.81 212 PHE A C 1
ATOM 1615 O O . PHE A 1 212 ? 29.595 1.780 -41.828 1.00 95.81 212 PHE A O 1
ATOM 1622 N N . SER A 1 213 ? 29.219 3.309 -40.234 1.00 94.81 213 SER A N 1
ATOM 1623 C CA . SER A 1 213 ? 29.270 4.467 -41.136 1.00 94.81 213 SER A CA 1
ATOM 1624 C C . SER A 1 213 ? 30.524 4.556 -42.029 1.00 94.81 213 SER A C 1
ATOM 1626 O O . SER A 1 213 ? 30.351 4.902 -43.204 1.00 94.81 213 SER A O 1
ATOM 1628 N N . PRO A 1 214 ? 31.750 4.171 -41.593 1.00 91.88 214 PRO A N 1
ATOM 1629 C CA . PRO A 1 214 ? 32.939 4.242 -42.446 1.00 91.88 214 PRO A CA 1
ATOM 1630 C C . PRO A 1 214 ? 32.908 3.308 -43.667 1.00 91.88 214 PRO A C 1
ATOM 1632 O O . PRO A 1 214 ? 33.715 3.471 -44.577 1.00 91.88 214 PRO A O 1
ATOM 1635 N N . LEU A 1 215 ? 32.010 2.314 -43.705 1.00 92.62 215 LEU A N 1
ATOM 1636 C CA . LEU A 1 215 ? 31.870 1.413 -44.859 1.00 92.62 215 LEU A CA 1
ATOM 1637 C C . LEU A 1 215 ? 31.145 2.082 -46.034 1.00 92.62 215 LEU A C 1
ATOM 1639 O O . LEU A 1 215 ? 31.248 1.613 -47.165 1.00 92.62 215 LEU A O 1
ATOM 1643 N N . VAL A 1 216 ? 30.380 3.139 -45.759 1.00 93.75 216 VAL A N 1
ATOM 1644 C CA . VAL A 1 216 ? 29.499 3.799 -46.733 1.00 93.75 216 VAL A CA 1
ATOM 1645 C C . VAL A 1 216 ? 29.964 5.226 -47.017 1.00 93.75 216 VAL A C 1
ATOM 1647 O O . VAL A 1 216 ? 29.794 5.719 -48.130 1.00 93.75 216 VAL A O 1
ATOM 1650 N N . VAL A 1 217 ? 30.562 5.888 -46.023 1.00 91.88 217 VAL A N 1
ATOM 1651 C CA . VAL A 1 217 ? 31.008 7.281 -46.097 1.00 91.88 217 VAL A CA 1
ATOM 1652 C C . VAL A 1 217 ? 32.497 7.364 -45.768 1.00 91.88 217 VAL A C 1
ATOM 1654 O O . VAL A 1 217 ? 32.942 6.817 -44.761 1.00 91.88 217 VAL A O 1
ATOM 1657 N N . ASP A 1 218 ? 33.264 8.086 -46.589 1.00 90.81 218 ASP A N 1
ATOM 1658 C CA . ASP A 1 218 ? 34.664 8.389 -46.286 1.00 90.81 218 ASP A CA 1
ATOM 1659 C C . ASP A 1 218 ? 34.743 9.468 -45.193 1.00 90.81 218 ASP A C 1
ATOM 1661 O O . ASP A 1 218 ? 34.387 10.629 -45.402 1.00 90.81 218 ASP A O 1
ATOM 1665 N N . LEU A 1 219 ? 35.178 9.055 -44.003 1.00 85.69 219 LEU A N 1
ATOM 1666 C CA . LEU A 1 219 ? 35.300 9.896 -42.809 1.00 85.69 219 LEU A CA 1
ATOM 1667 C C . LEU A 1 219 ? 36.734 10.408 -42.592 1.00 85.69 219 LEU A C 1
ATOM 1669 O O . LEU A 1 219 ? 37.004 11.067 -41.583 1.00 85.69 219 LEU A O 1
ATOM 1673 N N . GLY A 1 220 ? 37.673 10.095 -43.493 1.00 90.31 220 GLY A N 1
ATOM 1674 C CA . GLY A 1 220 ? 39.077 10.482 -43.369 1.00 90.31 220 GLY A CA 1
ATOM 1675 C C . GLY A 1 220 ? 39.676 10.107 -42.007 1.00 90.31 220 GLY A C 1
ATOM 1676 O O . GLY A 1 220 ? 39.579 8.970 -41.553 1.00 90.31 220 GLY A O 1
ATOM 1677 N N . GLN A 1 221 ? 40.290 11.075 -41.320 1.00 88.75 221 GLN A N 1
ATOM 1678 C CA . GLN A 1 221 ? 40.912 10.866 -40.001 1.00 88.75 221 GLN A CA 1
ATOM 1679 C C . GLN A 1 221 ? 39.903 10.769 -38.839 1.00 88.75 221 GLN A C 1
ATOM 1681 O O . GLN A 1 221 ? 40.279 10.364 -37.740 1.00 88.75 221 GLN A O 1
ATOM 1686 N N . SER A 1 222 ? 38.625 11.094 -39.058 1.00 91.19 222 SER A N 1
ATOM 1687 C CA . SER A 1 222 ? 37.594 11.123 -38.010 1.00 91.19 222 SER A CA 1
ATOM 1688 C C . SER A 1 222 ? 36.942 9.762 -37.734 1.00 91.19 222 SER A C 1
ATOM 1690 O O . SER A 1 222 ? 36.112 9.663 -36.829 1.00 91.19 222 SER A O 1
ATOM 1692 N N . TRP A 1 223 ? 37.329 8.701 -38.454 1.00 91.94 223 TRP A N 1
ATOM 1693 C CA . TRP A 1 223 ? 36.774 7.349 -38.281 1.00 91.94 223 TRP A CA 1
ATOM 1694 C C . TRP A 1 223 ? 36.906 6.826 -36.841 1.00 91.94 223 TRP A C 1
ATOM 1696 O O . TRP A 1 223 ? 36.010 6.146 -36.346 1.00 91.94 223 TRP A O 1
ATOM 1706 N N . LEU A 1 224 ? 37.990 7.188 -36.143 1.00 93.12 224 LEU A N 1
ATOM 1707 C CA . LEU A 1 224 ? 38.230 6.757 -34.766 1.00 93.12 224 LEU A CA 1
ATOM 1708 C C . LEU A 1 224 ? 37.224 7.385 -33.790 1.00 93.12 224 LEU A C 1
ATOM 1710 O O . LEU A 1 224 ? 36.734 6.709 -32.890 1.00 93.12 224 LEU A O 1
ATOM 1714 N N . VAL A 1 225 ? 36.877 8.661 -33.994 1.00 93.94 225 VAL A N 1
ATOM 1715 C CA . VAL A 1 225 ? 35.872 9.362 -33.178 1.00 93.94 225 VAL A CA 1
ATOM 1716 C C . VAL A 1 225 ? 34.493 8.745 -33.400 1.00 93.94 225 VAL A C 1
ATOM 1718 O O . VAL A 1 225 ? 33.792 8.467 -32.429 1.00 93.94 225 VAL A O 1
ATOM 1721 N N . ALA A 1 226 ? 34.131 8.473 -34.658 1.00 93.31 226 ALA A N 1
ATOM 1722 C CA . ALA A 1 226 ? 32.877 7.804 -35.002 1.00 93.31 226 ALA A CA 1
ATOM 1723 C C . ALA A 1 226 ? 32.782 6.405 -34.369 1.00 93.31 226 ALA A C 1
ATOM 1725 O O . ALA A 1 226 ? 31.747 6.051 -33.811 1.00 93.31 226 ALA A O 1
ATOM 1726 N N . LEU A 1 227 ? 33.876 5.638 -34.381 1.00 94.38 227 LEU A N 1
ATOM 1727 C CA . LEU A 1 227 ? 33.919 4.305 -33.785 1.00 94.38 227 LEU A CA 1
ATOM 1728 C C . LEU A 1 227 ? 33.768 4.343 -32.258 1.00 94.38 227 LEU A C 1
ATOM 1730 O O . LEU A 1 227 ? 32.961 3.594 -31.710 1.00 94.38 227 LEU A O 1
ATOM 1734 N N . VAL A 1 228 ? 34.499 5.226 -31.568 1.00 96.69 228 VAL A N 1
ATOM 1735 C CA . VAL A 1 228 ? 34.414 5.361 -30.102 1.00 96.69 228 VAL A CA 1
ATOM 1736 C C . VAL A 1 228 ? 33.034 5.849 -29.674 1.00 96.69 228 VAL A C 1
ATOM 1738 O O . VAL A 1 228 ? 32.432 5.266 -28.773 1.00 96.69 228 VAL A O 1
ATOM 1741 N N . ALA A 1 229 ? 32.507 6.883 -30.336 1.00 96.12 229 ALA A N 1
ATOM 1742 C CA . ALA A 1 229 ? 31.163 7.371 -30.062 1.00 96.12 229 ALA A CA 1
ATOM 1743 C C . ALA A 1 229 ? 30.131 6.263 -30.312 1.00 96.12 229 ALA A C 1
ATOM 1745 O O . ALA A 1 229 ? 29.313 5.988 -29.442 1.00 96.12 229 ALA A O 1
ATOM 1746 N N . GLY A 1 230 ? 30.217 5.563 -31.444 1.00 97.00 230 GLY A N 1
ATOM 1747 C CA . GLY A 1 230 ? 29.252 4.539 -31.835 1.00 97.00 230 GLY A CA 1
ATOM 1748 C C . GLY A 1 230 ? 29.236 3.380 -30.851 1.00 97.00 230 GLY A C 1
ATOM 1749 O O . GLY A 1 230 ? 28.169 2.959 -30.409 1.00 97.00 230 GLY A O 1
ATOM 1750 N N . LEU A 1 231 ? 30.419 2.936 -30.419 1.00 97.81 231 LEU A N 1
ATOM 1751 C CA . LEU A 1 231 ? 30.543 1.932 -29.370 1.00 97.81 231 LEU A CA 1
ATOM 1752 C C . LEU A 1 231 ? 29.939 2.422 -28.046 1.00 97.81 231 LEU A C 1
ATOM 1754 O O . LEU A 1 231 ? 29.231 1.662 -27.393 1.00 97.81 231 LEU A O 1
ATOM 1758 N N . GLY A 1 232 ? 30.147 3.689 -27.679 1.00 97.75 232 GLY A N 1
ATOM 1759 C CA . GLY A 1 232 ? 29.503 4.304 -26.515 1.00 97.75 232 GLY A CA 1
ATOM 1760 C C . GLY A 1 232 ? 27.974 4.269 -26.598 1.00 97.75 232 GLY A C 1
ATOM 1761 O O . GLY A 1 232 ? 27.316 3.840 -25.652 1.00 97.75 232 GLY A O 1
ATOM 1762 N N . PHE A 1 233 ? 27.401 4.638 -27.748 1.00 97.69 233 PHE A N 1
ATOM 1763 C CA . PHE A 1 233 ? 25.959 4.549 -28.003 1.00 97.69 233 PHE A CA 1
ATOM 1764 C C . PHE A 1 233 ? 25.444 3.106 -27.882 1.00 97.69 233 PHE A C 1
ATOM 1766 O O . PHE A 1 233 ? 24.424 2.883 -27.232 1.00 97.69 233 PHE A O 1
ATOM 1773 N N . VAL A 1 234 ? 26.163 2.125 -28.441 1.00 97.88 234 VAL A N 1
ATOM 1774 C CA . VAL A 1 234 ? 25.808 0.699 -28.328 1.00 97.88 234 VAL A CA 1
ATOM 1775 C C . VAL A 1 234 ? 25.837 0.238 -26.872 1.00 97.88 234 VAL A C 1
ATOM 1777 O O . VAL A 1 234 ? 24.870 -0.364 -26.415 1.00 97.88 234 VAL A O 1
ATOM 1780 N N . VAL A 1 235 ? 26.907 0.542 -26.130 1.00 98.00 235 VAL A N 1
ATOM 1781 C CA . VAL A 1 235 ? 27.040 0.156 -24.717 1.00 98.00 235 VAL A CA 1
ATOM 1782 C C . VAL A 1 235 ? 25.899 0.742 -23.889 1.00 98.00 235 VAL A C 1
ATOM 1784 O O . VAL A 1 235 ? 25.246 0.009 -23.150 1.00 98.00 235 VAL A O 1
ATOM 1787 N N . ILE A 1 236 ? 25.608 2.035 -24.049 1.00 96.50 236 ILE A N 1
ATOM 1788 C CA . ILE A 1 236 ? 24.507 2.695 -23.337 1.00 96.50 236 ILE A CA 1
ATOM 1789 C C . ILE A 1 236 ? 23.159 2.072 -23.724 1.00 96.50 236 ILE A C 1
ATOM 1791 O O . ILE A 1 236 ? 22.359 1.771 -22.844 1.00 96.50 236 ILE A O 1
ATOM 1795 N N . GLY A 1 237 ? 22.911 1.831 -25.014 1.00 95.75 237 GLY A N 1
ATOM 1796 C CA . GLY A 1 237 ? 21.674 1.202 -25.485 1.00 95.75 237 GLY A CA 1
ATOM 1797 C C . GLY A 1 237 ? 21.467 -0.199 -24.902 1.00 95.75 237 GLY A C 1
ATOM 1798 O O . GLY A 1 237 ? 20.378 -0.513 -24.427 1.00 95.75 237 GLY A O 1
ATOM 1799 N N . VAL A 1 238 ? 22.521 -1.019 -24.864 1.00 96.38 238 VAL A N 1
ATOM 1800 C CA . VAL A 1 238 ? 22.489 -2.353 -24.241 1.00 96.38 238 VAL A CA 1
ATOM 1801 C C . VAL A 1 238 ? 22.205 -2.255 -22.741 1.00 96.38 238 VAL A C 1
ATOM 1803 O O . VAL A 1 238 ? 21.353 -2.986 -22.241 1.00 96.38 238 VAL A O 1
ATOM 1806 N N . LEU A 1 239 ? 22.863 -1.340 -22.022 1.00 96.19 239 LEU A N 1
ATOM 1807 C CA . LEU A 1 239 ? 22.607 -1.130 -20.593 1.00 96.19 239 LEU A CA 1
ATOM 1808 C C . LEU A 1 239 ? 21.158 -0.709 -20.326 1.00 96.19 239 LEU A C 1
ATOM 1810 O O . LEU A 1 239 ? 20.529 -1.247 -19.417 1.00 96.19 239 LEU A O 1
ATOM 1814 N N . LEU A 1 240 ? 20.602 0.193 -21.141 1.00 94.31 240 LEU A N 1
ATOM 1815 C CA . LEU A 1 240 ? 19.194 0.577 -21.037 1.00 94.31 240 LEU A CA 1
ATOM 1816 C C . LEU A 1 240 ? 18.269 -0.628 -21.238 1.00 94.31 240 LEU A C 1
ATOM 1818 O O . LEU A 1 240 ? 17.348 -0.808 -20.448 1.00 94.31 240 LEU A O 1
ATOM 1822 N N . PHE A 1 241 ? 18.538 -1.497 -22.218 1.00 93.00 241 PHE A N 1
ATOM 1823 C CA . PHE A 1 241 ? 17.778 -2.740 -22.395 1.00 93.00 241 PHE A CA 1
ATOM 1824 C C . PHE A 1 241 ? 17.844 -3.664 -21.177 1.00 93.00 241 PHE A C 1
ATOM 1826 O O . PHE A 1 241 ? 16.830 -4.258 -20.821 1.00 93.00 241 PHE A O 1
ATOM 1833 N N . PHE A 1 242 ? 19.000 -3.777 -20.519 1.00 93.88 242 PHE A N 1
ATOM 1834 C CA . PHE A 1 242 ? 19.119 -4.551 -19.281 1.00 93.88 242 PHE A CA 1
ATOM 1835 C C . PHE A 1 242 ? 18.268 -3.968 -18.149 1.00 93.88 242 PHE A C 1
ATOM 1837 O O . PHE A 1 242 ? 17.561 -4.717 -17.478 1.00 93.88 242 PHE A O 1
ATOM 1844 N N . VAL A 1 243 ? 18.289 -2.645 -17.960 1.00 91.75 243 VAL A N 1
ATOM 1845 C CA . VAL A 1 243 ? 17.459 -1.963 -16.951 1.00 91.75 243 VAL A CA 1
ATOM 1846 C C . VAL A 1 243 ? 15.972 -2.195 -17.229 1.00 91.75 243 VAL A C 1
ATOM 1848 O O . VAL A 1 243 ? 15.230 -2.609 -16.341 1.00 91.75 243 VAL A O 1
ATOM 1851 N N . VAL A 1 244 ? 15.561 -1.995 -18.482 1.00 89.94 244 VAL A N 1
ATOM 1852 C CA . VAL A 1 244 ? 14.206 -2.228 -19.003 1.00 89.94 244 VAL A CA 1
ATOM 1853 C C . VAL A 1 244 ? 13.769 -3.673 -18.738 1.00 89.94 244 VAL A C 1
ATOM 1855 O O . VAL A 1 244 ? 12.727 -3.901 -18.125 1.00 89.94 244 VAL A O 1
ATOM 1858 N N . ALA A 1 245 ? 14.578 -4.657 -19.135 1.00 88.75 245 ALA A N 1
ATOM 1859 C CA . ALA A 1 245 ? 14.276 -6.074 -18.951 1.00 88.75 245 ALA A CA 1
ATOM 1860 C C . ALA A 1 245 ? 14.141 -6.461 -17.470 1.00 88.75 245 ALA A C 1
ATOM 1862 O O . ALA A 1 245 ? 13.212 -7.186 -17.115 1.00 88.75 245 ALA A O 1
ATOM 1863 N N . ASN A 1 246 ? 15.026 -5.951 -16.608 1.00 89.50 246 ASN A N 1
ATOM 1864 C CA . ASN A 1 246 ? 14.966 -6.205 -15.171 1.00 89.50 246 ASN A CA 1
ATOM 1865 C C . ASN A 1 246 ? 13.710 -5.595 -14.530 1.00 89.50 246 ASN A C 1
ATOM 1867 O O . ASN A 1 246 ? 13.063 -6.255 -13.723 1.00 89.50 246 ASN A O 1
ATOM 1871 N N . ALA A 1 247 ? 13.333 -4.373 -14.924 1.00 88.00 247 ALA A N 1
ATOM 1872 C CA . ALA A 1 247 ? 12.109 -3.725 -14.452 1.00 88.00 247 ALA A CA 1
ATOM 1873 C C . ALA A 1 247 ? 10.861 -4.542 -14.820 1.00 88.00 247 ALA A C 1
ATOM 1875 O O . ALA A 1 247 ? 10.071 -4.883 -13.949 1.00 88.00 247 ALA A O 1
ATOM 1876 N N . ARG A 1 248 ? 10.747 -4.978 -16.080 1.00 87.44 248 ARG A N 1
ATOM 1877 C CA . ARG A 1 248 ? 9.602 -5.784 -16.534 1.00 87.44 248 ARG A CA 1
ATOM 1878 C C . ARG A 1 248 ? 9.485 -7.121 -15.807 1.00 87.44 248 ARG A C 1
ATOM 1880 O O . ARG A 1 248 ? 8.381 -7.571 -15.517 1.00 87.44 248 ARG A O 1
ATOM 1887 N N . LEU A 1 249 ? 10.615 -7.773 -15.545 1.00 86.38 249 LEU A N 1
ATOM 1888 C CA . LEU A 1 249 ? 10.630 -9.027 -14.802 1.00 86.38 249 LEU A CA 1
ATOM 1889 C C . LEU A 1 249 ? 10.220 -8.803 -13.341 1.00 86.38 249 LEU A C 1
ATOM 1891 O O . LEU A 1 249 ? 9.410 -9.561 -12.816 1.00 86.38 249 LEU A O 1
ATOM 1895 N N . SER A 1 250 ? 10.739 -7.743 -12.716 1.00 87.38 250 SER A N 1
ATOM 1896 C CA . SER A 1 250 ? 10.356 -7.333 -11.363 1.00 87.38 250 SER A CA 1
ATOM 1897 C C . SER A 1 250 ? 8.854 -7.056 -11.259 1.00 87.38 250 SER A C 1
ATOM 1899 O O . SER A 1 250 ? 8.226 -7.507 -10.307 1.00 87.38 250 SER A O 1
ATOM 1901 N N . ASP A 1 251 ? 8.271 -6.334 -12.216 1.00 88.31 251 ASP A N 1
ATOM 1902 C CA . ASP A 1 251 ? 6.842 -6.003 -12.197 1.00 88.31 251 ASP A CA 1
ATOM 1903 C C . ASP A 1 251 ? 5.973 -7.249 -12.365 1.00 88.31 251 ASP A C 1
ATOM 1905 O O . ASP A 1 251 ? 4.998 -7.423 -11.636 1.00 88.31 251 ASP A O 1
A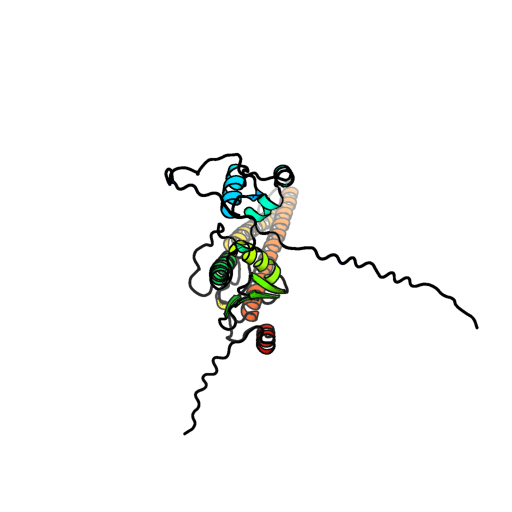TOM 1909 N N . LYS A 1 252 ? 6.373 -8.165 -13.256 1.00 87.50 252 LYS A N 1
ATOM 1910 C CA . LYS A 1 252 ? 5.689 -9.449 -13.419 1.00 87.50 252 LYS A CA 1
ATOM 1911 C C . LYS A 1 252 ? 5.725 -10.281 -12.133 1.00 87.50 252 LYS A C 1
ATOM 1913 O O . LYS A 1 252 ? 4.695 -10.812 -11.732 1.00 87.50 252 LYS A O 1
ATOM 1918 N N . PHE A 1 253 ? 6.886 -10.385 -11.482 1.00 90.19 253 PHE A N 1
ATOM 1919 C CA . PHE A 1 253 ? 7.003 -11.126 -10.223 1.00 90.19 253 PHE A CA 1
ATOM 1920 C C . PHE A 1 253 ?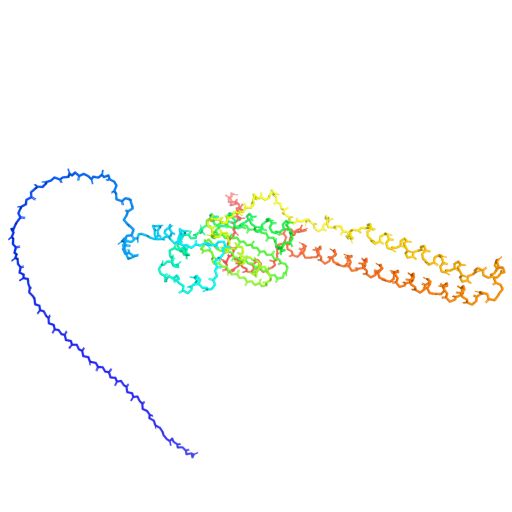 6.151 -10.513 -9.117 1.00 90.19 253 PHE A C 1
ATOM 1922 O O . PHE A 1 253 ? 5.461 -11.249 -8.425 1.00 90.19 253 PHE A O 1
ATOM 1929 N N . ARG A 1 254 ? 6.138 -9.182 -8.994 1.00 88.69 254 ARG A N 1
ATOM 1930 C CA . ARG A 1 254 ? 5.288 -8.482 -8.021 1.00 88.69 254 ARG A CA 1
ATOM 1931 C C . ARG A 1 254 ? 3.804 -8.724 -8.275 1.00 88.69 254 ARG A C 1
ATOM 1933 O O . ARG A 1 254 ? 3.056 -8.923 -7.326 1.00 88.69 254 ARG A O 1
ATOM 1940 N N . ALA A 1 255 ? 3.375 -8.729 -9.537 1.00 89.88 255 ALA A N 1
ATOM 1941 C CA . ALA A 1 255 ? 1.993 -9.035 -9.892 1.00 89.88 255 ALA A CA 1
ATOM 1942 C C . ALA A 1 255 ? 1.629 -10.489 -9.551 1.00 89.88 255 ALA A C 1
ATOM 1944 O O . ALA A 1 255 ? 0.575 -10.738 -8.973 1.00 89.88 255 ALA A O 1
ATOM 1945 N N . GLU A 1 256 ? 2.499 -11.452 -9.868 1.00 90.25 256 GLU A N 1
ATOM 1946 C CA . GLU A 1 256 ? 2.289 -12.863 -9.518 1.00 90.25 256 GLU A CA 1
ATOM 1947 C C . GLU A 1 256 ? 2.283 -13.089 -8.001 1.00 90.25 256 GLU A C 1
ATOM 1949 O O . GLU A 1 256 ? 1.423 -13.810 -7.497 1.00 90.25 256 GLU A O 1
ATOM 1954 N N . GLU A 1 257 ? 3.196 -12.445 -7.274 1.00 90.94 257 GLU A N 1
ATOM 1955 C CA . GLU A 1 257 ? 3.251 -12.466 -5.814 1.00 90.94 257 GLU A CA 1
ATOM 1956 C C . GLU A 1 257 ? 1.960 -11.903 -5.226 1.00 90.94 257 GLU A C 1
ATOM 1958 O O . GLU A 1 257 ? 1.291 -12.604 -4.477 1.00 90.94 257 GLU A O 1
ATOM 1963 N N . TYR A 1 258 ? 1.530 -10.713 -5.650 1.00 90.38 258 TYR A N 1
ATOM 1964 C CA . TYR A 1 258 ? 0.275 -10.113 -5.199 1.00 90.38 258 TYR A CA 1
ATOM 1965 C C . TYR A 1 258 ? -0.935 -11.026 -5.454 1.00 90.38 258 TYR A C 1
ATOM 1967 O O . TYR A 1 258 ? -1.734 -11.248 -4.550 1.00 90.38 258 TYR A O 1
ATOM 1975 N N . ARG A 1 259 ? -1.035 -11.659 -6.633 1.00 92.00 259 ARG A N 1
ATOM 1976 C CA . ARG A 1 259 ? -2.081 -12.665 -6.897 1.00 92.00 259 ARG A CA 1
ATOM 1977 C C . ARG A 1 259 ? -2.009 -13.853 -5.948 1.00 92.00 259 ARG A C 1
ATOM 1979 O O . ARG A 1 259 ? -3.047 -14.332 -5.513 1.00 92.00 259 ARG A O 1
ATOM 1986 N N . ASN A 1 260 ? -0.813 -14.359 -5.657 1.00 91.06 260 ASN A N 1
ATOM 1987 C CA . ASN A 1 260 ? -0.649 -15.471 -4.722 1.00 91.06 260 ASN A CA 1
ATOM 1988 C C . ASN A 1 260 ? -1.115 -15.083 -3.316 1.00 91.06 260 ASN A C 1
ATOM 1990 O O . ASN A 1 260 ? -1.788 -15.886 -2.677 1.00 91.06 260 ASN A O 1
ATOM 1994 N N . ARG A 1 261 ? -0.832 -13.852 -2.876 1.00 91.69 261 ARG A N 1
ATOM 1995 C CA . ARG A 1 261 ? -1.315 -13.323 -1.594 1.00 91.69 261 ARG A CA 1
ATOM 1996 C C . ARG A 1 261 ? -2.838 -13.224 -1.558 1.00 91.69 261 ARG A C 1
ATOM 1998 O O . ARG A 1 261 ? -3.448 -13.697 -0.610 1.00 91.69 261 ARG A O 1
ATOM 2005 N N . LEU A 1 262 ? -3.456 -12.703 -2.622 1.00 91.38 262 LEU A N 1
ATOM 2006 C CA . LEU A 1 262 ? -4.919 -12.645 -2.758 1.00 91.38 262 LEU A CA 1
ATOM 2007 C C . LEU A 1 262 ? -5.568 -14.045 -2.737 1.00 91.38 262 LEU A C 1
ATOM 2009 O O . LEU A 1 262 ? -6.621 -14.231 -2.136 1.00 91.38 262 LEU A O 1
ATOM 2013 N N . ARG A 1 263 ? -4.935 -15.057 -3.349 1.00 89.19 263 ARG A N 1
ATOM 2014 C CA . ARG A 1 263 ? -5.407 -16.453 -3.250 1.00 89.19 263 ARG A CA 1
ATOM 2015 C C . ARG A 1 263 ? -5.285 -17.003 -1.839 1.00 89.19 263 ARG A C 1
ATOM 2017 O O . ARG A 1 263 ? -6.192 -17.680 -1.378 1.00 89.19 263 ARG A O 1
ATOM 2024 N N . ALA A 1 264 ? -4.173 -16.716 -1.166 1.00 87.25 264 ALA A N 1
ATOM 2025 C CA . ALA A 1 264 ? -3.915 -17.208 0.182 1.00 87.25 264 ALA A CA 1
ATOM 2026 C C . ALA A 1 264 ? -4.937 -16.697 1.210 1.00 87.25 264 ALA A C 1
ATOM 2028 O O . ALA A 1 264 ? -5.152 -17.367 2.212 1.00 87.25 264 ALA A O 1
ATOM 2029 N N . ILE A 1 265 ? -5.581 -15.555 0.948 1.00 87.62 265 ILE A N 1
ATOM 2030 C CA . ILE A 1 265 ? -6.647 -14.980 1.786 1.00 87.62 265 ILE A CA 1
ATOM 2031 C C . ILE A 1 265 ? -8.068 -15.358 1.330 1.00 87.62 265 ILE A C 1
ATOM 2033 O O . ILE A 1 265 ? -9.037 -14.809 1.848 1.00 87.62 265 ILE A O 1
ATOM 2037 N N . GLY A 1 266 ? -8.209 -16.278 0.370 1.00 81.88 266 GLY A N 1
ATOM 2038 C CA . GLY A 1 266 ? -9.510 -16.820 -0.035 1.00 81.88 266 GLY A CA 1
ATOM 2039 C C . GLY A 1 266 ? -10.318 -15.948 -1.005 1.00 81.88 266 GLY A C 1
ATOM 2040 O O . GLY A 1 266 ? -11.541 -16.009 -0.995 1.00 81.88 266 GLY A O 1
ATOM 2041 N N . LEU A 1 267 ? -9.675 -15.124 -1.848 1.00 83.06 267 LEU A N 1
ATOM 2042 C CA . LEU A 1 267 ? -10.378 -14.347 -2.895 1.00 83.06 267 LEU A CA 1
ATOM 2043 C C . LEU A 1 267 ? -10.563 -15.102 -4.230 1.00 83.06 267 LEU A C 1
ATOM 2045 O O . LEU A 1 267 ? -11.158 -14.567 -5.161 1.00 83.06 267 LEU A O 1
ATOM 2049 N N . ASP A 1 268 ? -10.026 -16.320 -4.354 1.00 75.06 268 ASP A N 1
ATOM 2050 C CA . ASP A 1 268 ? -10.143 -17.192 -5.552 1.00 75.06 268 ASP A CA 1
ATOM 2051 C C . ASP A 1 268 ? -10.902 -18.497 -5.248 1.00 75.06 268 ASP A C 1
ATOM 2053 O O . ASP A 1 268 ? -11.256 -19.254 -6.150 1.00 75.06 268 ASP A O 1
ATOM 2057 N N . SER A 1 269 ? -11.109 -18.782 -3.963 1.00 64.56 269 SER A N 1
ATOM 2058 C CA . SER A 1 269 ? -11.716 -19.995 -3.424 1.00 64.56 269 SER A CA 1
ATOM 2059 C C . SER A 1 269 ? -12.434 -19.636 -2.132 1.00 64.56 269 SER A C 1
ATOM 2061 O O . SER A 1 269 ? -11.865 -18.905 -1.330 1.00 64.56 269 SER A O 1
ATOM 2063 N N . ASP A 1 270 ? -13.608 -20.216 -1.878 1.00 65.75 270 ASP A N 1
ATOM 2064 C CA . ASP A 1 270 ? -14.331 -20.048 -0.602 1.00 65.75 270 ASP A CA 1
ATOM 2065 C C . ASP A 1 270 ? -13.558 -20.617 0.616 1.00 65.75 270 ASP A C 1
ATOM 2067 O O . ASP A 1 270 ? -14.013 -20.528 1.754 1.00 65.75 270 ASP A O 1
ATOM 2071 N N . GLU A 1 271 ? -12.381 -21.214 0.395 1.00 70.06 271 GLU A N 1
ATOM 2072 C CA . GLU A 1 271 ? -11.459 -21.651 1.442 1.00 70.06 271 GLU A CA 1
ATOM 2073 C C . GLU A 1 271 ? -10.749 -20.453 2.088 1.00 70.06 271 GLU A C 1
ATOM 2075 O O . GLU A 1 271 ? -9.964 -19.739 1.454 1.00 70.06 271 GLU A O 1
ATOM 2080 N N . ARG A 1 272 ? -11.025 -20.264 3.381 1.00 74.81 272 ARG A N 1
ATOM 2081 C CA . ARG A 1 272 ? -10.363 -19.294 4.255 1.00 74.81 272 ARG A CA 1
ATOM 2082 C C . ARG A 1 272 ? -8.986 -19.805 4.721 1.00 74.81 272 ARG A C 1
ATOM 2084 O O . ARG A 1 272 ? -8.722 -21.008 4.684 1.00 74.81 272 ARG A O 1
ATOM 2091 N N . PRO A 1 273 ? -8.074 -18.913 5.152 1.00 80.56 273 PRO A N 1
ATOM 2092 C CA . PRO A 1 273 ? -6.798 -19.327 5.729 1.00 80.56 273 PRO A CA 1
ATOM 2093 C C . PRO A 1 273 ? -6.966 -20.246 6.947 1.00 80.56 273 PRO A C 1
ATOM 2095 O O . PRO A 1 273 ? -7.751 -19.952 7.842 1.00 80.56 273 PRO A O 1
ATOM 2098 N N . ALA A 1 274 ? -6.130 -21.283 7.056 1.00 78.12 274 ALA A N 1
ATOM 2099 C CA . ALA A 1 274 ? -6.223 -22.296 8.119 1.00 78.12 274 ALA A CA 1
ATOM 2100 C C . ALA A 1 274 ? -6.103 -21.753 9.561 1.00 78.12 274 ALA A C 1
ATOM 2102 O O . ALA A 1 274 ? -6.554 -22.398 10.502 1.00 78.12 274 ALA A O 1
ATOM 2103 N N . PHE A 1 275 ? -5.483 -20.584 9.763 1.00 75.56 275 PHE A N 1
ATOM 2104 C CA . PHE A 1 275 ? -5.427 -19.969 11.095 1.00 75.56 275 PHE A CA 1
ATOM 2105 C C . PHE A 1 275 ? -6.785 -19.408 11.533 1.00 75.56 275 PHE A C 1
ATOM 2107 O O . PHE A 1 275 ? -7.009 -19.274 12.731 1.00 75.56 275 PHE A O 1
ATOM 2114 N N . LEU A 1 276 ? -7.690 -19.081 10.600 1.00 78.44 276 LEU A N 1
ATOM 2115 C CA . LEU A 1 276 ? -9.058 -18.703 10.951 1.00 78.44 276 LEU A CA 1
ATOM 2116 C C . LEU A 1 276 ? -9.802 -19.921 11.497 1.00 78.44 276 LEU A C 1
ATOM 2118 O O . LEU A 1 276 ? -10.373 -19.812 12.573 1.00 78.44 276 LEU A O 1
ATOM 2122 N N . ASP A 1 277 ? -9.676 -21.090 10.861 1.00 80.81 277 ASP A N 1
ATOM 2123 C CA . ASP A 1 277 ? -10.256 -22.341 11.374 1.00 80.81 277 ASP A CA 1
ATOM 2124 C C . ASP A 1 277 ? -9.756 -22.665 12.796 1.00 80.81 277 ASP A C 1
ATOM 2126 O O . ASP A 1 277 ? -10.510 -23.139 13.645 1.00 80.81 277 ASP A O 1
ATOM 2130 N N . GLU A 1 278 ? -8.479 -22.390 13.091 1.00 80.25 278 GLU A N 1
ATOM 2131 C CA . GLU A 1 278 ? -7.908 -22.553 14.436 1.00 80.25 278 GLU A CA 1
ATOM 2132 C C . GLU A 1 278 ? -8.518 -21.570 15.446 1.00 80.25 278 GLU A C 1
ATOM 2134 O O . GLU A 1 278 ? -8.841 -21.956 16.571 1.00 80.25 278 GLU A O 1
ATOM 2139 N N . LEU A 1 279 ? -8.727 -20.313 15.048 1.00 80.38 279 LEU A N 1
ATOM 2140 C CA . LEU A 1 279 ? -9.381 -19.309 15.886 1.00 80.38 279 LEU A CA 1
ATOM 2141 C C . LEU A 1 279 ? -10.874 -19.613 16.105 1.00 80.38 279 LEU A C 1
ATOM 2143 O O . LEU A 1 279 ? -11.387 -19.360 17.199 1.00 80.38 279 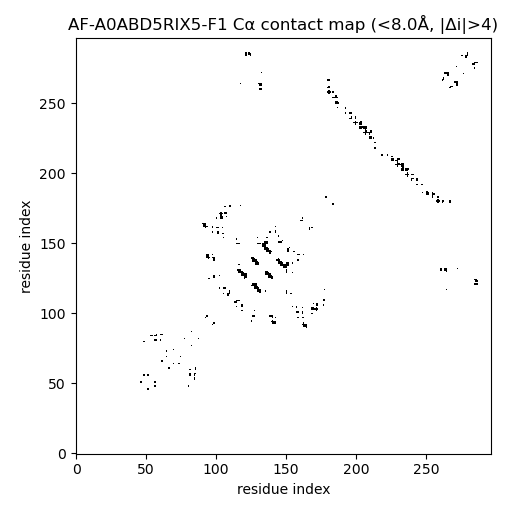LEU A O 1
ATOM 2147 N N . GLU A 1 280 ? -11.563 -20.172 15.105 1.00 81.38 280 GLU A N 1
ATOM 2148 C CA . GLU A 1 280 ? -12.935 -20.683 15.234 1.00 81.38 280 GLU A CA 1
ATOM 2149 C C . GLU A 1 280 ? -12.973 -21.862 16.215 1.00 81.38 280 GLU A C 1
ATOM 2151 O O . GLU A 1 280 ? -13.770 -21.866 17.155 1.00 81.38 280 GLU A O 1
ATOM 2156 N N . ALA A 1 281 ? -12.045 -22.816 16.078 1.00 78.50 281 ALA A N 1
ATOM 2157 C CA . ALA A 1 281 ? -11.921 -23.965 16.975 1.00 78.50 281 ALA A CA 1
ATOM 2158 C C . ALA A 1 281 ? -11.588 -23.572 18.425 1.00 78.50 281 ALA A C 1
ATOM 2160 O O . ALA A 1 281 ? -12.020 -24.242 19.365 1.00 78.50 281 ALA A O 1
ATOM 2161 N N . GLU A 1 282 ? -10.840 -22.485 18.626 1.00 77.75 282 GLU A N 1
ATOM 2162 C CA . GLU A 1 282 ? -10.549 -21.923 19.949 1.00 77.75 282 GLU A CA 1
ATOM 2163 C C . GLU A 1 282 ? -11.706 -21.068 20.506 1.00 77.75 282 GLU A C 1
ATOM 2165 O O . GLU A 1 282 ? -11.644 -20.584 21.635 1.00 77.75 282 GLU A O 1
ATOM 2170 N N . GLY A 1 283 ? -12.784 -20.887 19.737 1.00 72.25 283 GLY A N 1
ATOM 2171 C CA . GLY A 1 283 ? -13.941 -20.084 20.128 1.00 72.25 283 GLY A CA 1
ATOM 2172 C C . GLY A 1 283 ? -13.678 -18.578 20.121 1.00 72.25 283 GLY A C 1
ATOM 2173 O O . GLY A 1 283 ? -14.518 -17.815 20.593 1.00 72.25 283 GLY A O 1
ATOM 2174 N N . ARG A 1 284 ? -12.537 -18.134 19.575 1.00 72.25 284 ARG A N 1
ATOM 2175 C CA . ARG A 1 284 ? -12.264 -16.709 19.325 1.00 72.25 284 ARG A CA 1
ATOM 2176 C C . ARG A 1 284 ? -13.048 -16.200 18.121 1.00 72.25 284 ARG A C 1
ATOM 2178 O O . ARG A 1 284 ? -13.339 -15.011 18.045 1.00 72.25 284 ARG A O 1
ATOM 2185 N N . LEU A 1 285 ? -13.400 -17.104 17.202 1.00 68.81 285 LEU A N 1
ATOM 2186 C CA . LEU A 1 285 ? -14.254 -16.838 16.057 1.00 68.81 285 LEU A CA 1
ATOM 2187 C C . LEU A 1 285 ? -15.500 -17.751 16.055 1.00 68.81 285 LEU A C 1
ATOM 2189 O O . LEU A 1 285 ? -15.566 -18.681 15.274 1.00 68.81 285 LEU A O 1
ATOM 2193 N N . ALA A 1 286 ? -16.511 -17.575 16.906 1.00 58.38 286 ALA A N 1
ATOM 2194 C CA . ALA A 1 286 ? -17.724 -18.389 16.730 1.00 58.38 286 ALA A CA 1
ATOM 2195 C C . ALA A 1 286 ? -18.562 -17.921 15.514 1.00 58.38 286 ALA A C 1
ATOM 2197 O O . ALA A 1 286 ? -18.898 -16.739 15.404 1.00 58.38 286 ALA A O 1
ATOM 2198 N N . ASN A 1 287 ? -18.871 -18.845 14.593 1.00 57.09 287 ASN A N 1
ATOM 2199 C CA . ASN A 1 287 ? -19.987 -18.750 13.647 1.00 57.09 287 ASN A CA 1
ATOM 2200 C C . ASN A 1 287 ? -20.443 -20.169 13.243 1.00 57.09 287 ASN A C 1
ATOM 2202 O O . ASN A 1 287 ? -19.621 -20.979 12.823 1.00 57.09 287 ASN A O 1
ATOM 2206 N N . ALA A 1 288 ? -21.729 -20.495 13.391 1.00 46.03 288 ALA A N 1
ATOM 2207 C CA . ALA A 1 288 ? -22.288 -21.770 12.934 1.00 46.03 288 ALA A CA 1
ATOM 2208 C C . ALA A 1 288 ? -23.725 -21.579 12.429 1.00 46.03 288 ALA A C 1
ATOM 2210 O O . ALA A 1 288 ? -24.685 -21.976 13.086 1.00 46.03 288 ALA A O 1
ATOM 2211 N N . GLU A 1 289 ? -23.884 -21.016 11.231 1.00 43.72 289 GLU A N 1
ATOM 2212 C CA . GLU A 1 289 ? -25.014 -21.398 10.378 1.00 43.72 289 GLU A CA 1
ATOM 2213 C C . GLU A 1 289 ? -24.763 -22.825 9.865 1.00 43.72 289 GLU A C 1
ATOM 2215 O O . GLU A 1 289 ? -24.350 -23.053 8.732 1.00 43.72 289 GLU A O 1
ATOM 2220 N N . ASP A 1 290 ? -25.000 -23.797 10.744 1.00 40.97 290 ASP A N 1
ATOM 2221 C CA . ASP A 1 290 ? -25.406 -25.146 10.364 1.00 40.97 290 ASP A CA 1
ATOM 2222 C C . ASP A 1 290 ? -26.909 -25.265 10.655 1.00 40.97 290 ASP A C 1
ATOM 2224 O O . ASP A 1 290 ? -27.340 -25.984 11.552 1.00 40.97 290 ASP A O 1
ATOM 2228 N N . ASP A 1 291 ? -27.726 -24.516 9.904 1.00 39.81 291 ASP A N 1
ATOM 2229 C CA . ASP A 1 291 ? -29.128 -24.888 9.679 1.00 39.81 291 ASP A CA 1
ATOM 2230 C C . ASP A 1 291 ? -29.172 -25.940 8.558 1.00 39.81 291 ASP A C 1
ATOM 2232 O O . ASP A 1 291 ? -29.831 -25.786 7.526 1.00 39.81 291 ASP A O 1
ATOM 2236 N N . SER A 1 292 ? -28.449 -27.053 8.736 1.00 39.38 292 SER A N 1
ATOM 2237 C CA . SER A 1 292 ? -28.862 -28.302 8.110 1.00 39.38 292 SER A CA 1
ATOM 2238 C C . SER A 1 292 ? -30.074 -28.813 8.879 1.00 39.38 292 SER A C 1
ATOM 2240 O O . SER A 1 292 ? -30.000 -29.665 9.760 1.00 39.38 292 SER A O 1
ATOM 2242 N N . THR A 1 293 ? -31.209 -28.204 8.536 1.00 39.19 293 THR A N 1
ATOM 2243 C CA . THR A 1 293 ? -32.562 -28.670 8.823 1.00 39.19 293 THR A CA 1
ATOM 2244 C C . THR A 1 293 ? -32.616 -30.168 9.114 1.00 39.19 293 THR A C 1
ATOM 2246 O O . THR A 1 293 ? -32.385 -31.038 8.275 1.00 39.19 293 THR A O 1
ATOM 2249 N N . GLU A 1 294 ? -32.945 -30.416 10.370 1.00 45.94 294 GLU A N 1
ATOM 2250 C CA . GLU A 1 294 ? -33.581 -31.592 10.922 1.00 45.94 294 GLU A CA 1
ATOM 2251 C C . GLU A 1 294 ? -34.638 -32.153 9.949 1.00 45.94 294 GLU A C 1
ATOM 2253 O O . GLU A 1 294 ? -35.797 -31.752 9.986 1.00 45.94 294 GLU A O 1
ATOM 2258 N N . ASP A 1 295 ? -34.263 -33.096 9.076 1.00 45.06 295 ASP A N 1
ATOM 2259 C CA . ASP A 1 295 ? -35.236 -33.952 8.386 1.00 45.06 295 ASP A CA 1
ATOM 2260 C C . ASP A 1 295 ? -35.340 -35.281 9.140 1.00 45.06 295 ASP A C 1
ATOM 2262 O O . ASP A 1 295 ? -34.807 -36.332 8.771 1.00 45.06 295 ASP A O 1
ATOM 2266 N N . ALA A 1 296 ? -36.007 -35.184 10.289 1.00 43.97 296 ALA A N 1
ATOM 2267 C CA . ALA A 1 296 ? -36.690 -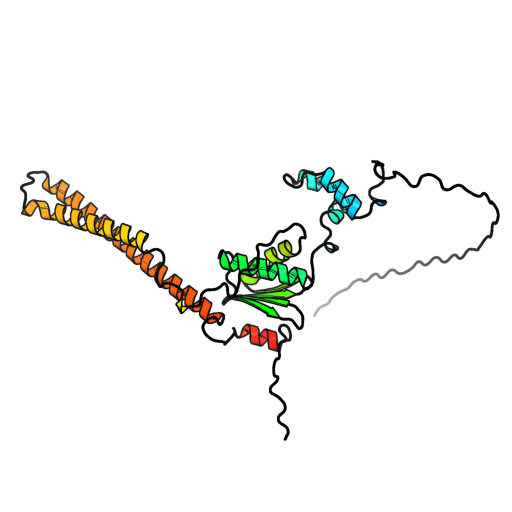36.300 10.908 1.00 43.97 296 ALA A CA 1
ATOM 2268 C C . ALA A 1 296 ? -38.112 -36.379 10.327 1.00 43.97 296 ALA A C 1
ATOM 2270 O O . ALA A 1 296 ? -39.027 -35.715 10.818 1.00 43.97 296 ALA A O 1
ATOM 2271 N N . ALA A 1 297 ? -38.301 -37.242 9.325 1.00 42.25 297 ALA A N 1
ATOM 2272 C CA . ALA A 1 297 ? -39.592 -37.848 8.988 1.00 42.25 297 ALA A CA 1
ATOM 2273 C C . ALA A 1 297 ? -39.415 -39.245 8.371 1.00 42.25 297 ALA A C 1
ATOM 2275 O O . ALA A 1 297 ? -38.752 -39.371 7.317 1.00 42.25 297 ALA A O 1
#

pLDDT: mean 78.9, std 20.16, range [30.8, 98.0]

InterPro domains:
  IPR055743 Domain of unknown function DUF7319 [PF24003] (78-279)

Secondary structure (DSSP, 8-state):
--------------------------------------S--S--TT--TTSS-HHHHHHHHHHHS-GGG--HHHHHHS-HHHHHHHT-GGGS--THHHHHHHHHHHHHHHHTTS---EEEEEETTEEEEEE-SS-EEEEETTS-EEEEHHHHHHHHHHHHHHT-SS--PPPPPSS--SPPTTTS-SSS-HHHHHHHHHHHHHHHHHHHHHHHGGGTS--GGGHHHHHHHHHHHHHHHHHHHHHHHHHHHHHHHHHHHHHHHHHHTTSSSS---HHHHHHHHTTSS------------

Sequence (297 aa):
MADGPSAARSDDESDAVDSTGTAGDGEAGREERPADSAENAADDPQRDEDDLSVEELRAQVEEKYDFDNFGPQDMEQMTAREWDAVFDPESWITGTELLDRLEADLKNRVLDRDVFARIERFEDPERLVAYSDEGYAVVYGDGTVEGMGTVLRDVKPSVALASMEEYEVAEMPDGEVLPTPLEVPEGGGDLGHQVLQVVAAVQLLMGVGLVFSPLVVDLGQSWLVALVAGLGFVVIGVLLFFVVANARLSDKFRAEEYRNRLRAIGLDSDERPAFLDELEAEGRLANAEDDSTEDAA

Organism: NCBI:txid1872699

Solvent-accessible surface area (backbone atoms only — not comparable to full-atom values): 17956 Å² total; per-residue (Å²): 143,81,82,89,81,92,88,84,88,83,87,86,80,87,87,86,83,89,84,87,83,85,89,83,90,83,86,91,83,89,84,84,85,81,92,80,80,96,73,83,87,77,86,67,100,76,69,56,82,87,79,48,53,56,67,59,44,25,57,51,47,60,72,73,46,60,76,94,74,64,46,77,72,53,60,74,69,53,48,74,65,55,46,46,33,68,62,39,76,86,71,40,50,48,36,69,63,22,48,54,42,31,52,20,41,51,48,47,34,35,62,75,63,78,41,79,55,52,79,48,80,40,75,54,74,52,32,40,36,37,36,39,73,74,27,26,24,42,34,39,31,86,68,52,75,48,70,40,53,64,41,32,66,62,46,54,61,46,51,61,44,38,18,37,77,87,54,82,68,64,79,62,71,84,79,78,72,72,74,42,44,86,72,56,60,70,59,78,63,67,66,64,54,49,51,53,48,49,52,20,50,52,37,29,52,51,8,50,48,37,52,54,37,67,83,82,40,93,52,75,89,50,46,62,59,38,37,54,51,9,50,50,31,33,53,52,15,52,51,43,48,51,55,47,52,52,50,55,51,51,38,31,49,51,35,53,48,51,29,52,43,36,42,50,53,26,58,76,42,97,58,66,44,71,69,54,58,51,34,31,74,69,58,79,45,47,83,79,94,71,80,74,70,84,81,85,128

Mean predicted aligned error: 15.56 Å

Radius of gyration: 36.97 Å; Cα contacts (8 Å, |Δi|>4): 288; chains: 1; bounding box: 80×72×119 Å

Foldseek 3Di:
DDDDDDDDDDDDDDDDDDDDDDDDDDDDDDDDDDDDDPDDPPDDPPDDLVPDDLQRLQVVLVVVDDPVPDDPVNVVVQDPSSVCSNVVLVQFQFAPQLVVLLQQQVLVCVLVVVDDWWWDFDVVVTWIKTDWLFKIWIAHRRLDIDMDDPHSVSSNVSSVLSRDPPRDGDDRDPDTSDDALVPQDLFPDPPVLVVLLVVLVVLLVQLVCLCCVVVPDPPDPCNVVSNVVSVVSNVVSVVSVVVSVVRSVVRNVVSVVVSVGSVCCASHHVDHHVVVVVCCVVVVHDDDPPPPPDPDD

Nearest PDB structures (foldseek):
  7qhm-assembly1_J  TM=5.367E-01  e=1.859E+00  Corynebacterium glutamicum ATCC 13032
  6pam-assembly4_H  TM=6.641E-01  e=6.638E+00  Novosphingobium aromaticivorans DSM 12444
  4mrn-assembly1_A  TM=4.457E-01  e=5.942E+00  Novosphingobium aromaticivorans DSM 12444
  7a0g-assembly1_EEE  TM=3.345E-01  e=8.283E+00  Serratia marcescens